Protein 4N02 (pdb70)

Radius of gyration: 18.92 Å; Cα contacts (8 Å, |Δi|>4): 687; chains: 1; bounding box: 56×45×40 Å

CATH classification: 3.20.20.70

InterPro domains:
  IPR000262 FMN-dependent dehydrogenase [PF01070] (20-93)
  IPR000262 FMN-dependent dehydrogenase [PF01070] (159-317)
  IPR011179 Isopentenyl-diphosphate delta-isomerase, FMN-dependent [MF_00354] (2-324)
  IPR011179 Isopentenyl-diphosphate delta-isomerase, FMN-dependent [PIRSF003314] (2-331)
  IPR011179 Isopentenyl-diphosphate delta-isomerase, FMN-dependent [PTHR43665] (2-335)
  IPR011179 Isopentenyl-diphosphate delta-isomerase, FMN-dependent [TIGR02151] (4-323)
  IPR011179 Isopentenyl-diphosphate delta-isomerase, FMN-dependent [cd02811] (5-317)
  IPR013785 Aldolase-type TIM barrel [G3DSA:3.20.20.70] (2-336)

B-factor: mean 18.47, std 9.43, range [8.26, 63.62]

Structure (mmCIF, N/CA/C/O backbone):
data_4N02
#
_entry.id   4N02
#
_cell.length_a   131.329
_cell.length_b   131.329
_cell.length_c   59.412
_cell.angle_alpha   90.00
_cell.angle_beta   90.00
_cell.angle_gamma   90.00
#
_symmetry.space_group_name_H-M   'I 4'
#
loop_
_entity.id
_entity.type
_entity.pdbx_description
1 polymer 'Isopentenyl-diphosphate delta-isomerase'
2 non-polymer 'SULFATE ION'
3 non-polymer 1-DEOXY-1-(7,8-DIMETHYL-2,4-DIOXO-3,4-DIHYDRO-2H-BENZO[G]PTERIDIN-1-ID-10(5H)-YL)-5-O-PHOSPHONATO-D-RIBITOL
4 water water
#
loop_
_atom_site.group_PDB
_atom_site.id
_atom_site.type_symbol
_atom_site.label_atom_id
_atom_site.label_alt_id
_atom_site.label_comp_id
_atom_site.label_asym_id
_atom_site.label_entity_id
_atom_site.label_seq_id
_atom_site.pdbx_PDB_ins_code
_atom_site.Cartn_x
_atom_site.Cartn_y
_atom_site.Cartn_z
_atom_site.occupancy
_atom_site.B_iso_or_equiv
_atom_site.auth_seq_id
_atom_site.auth_comp_id
_atom_site.auth_asym_id
_atom_site.auth_atom_id
_atom_site.pdbx_PDB_model_num
ATOM 1 N N . THR A 1 23 ? 26.711 49.354 30.333 1.00 45.93 2 THR A N 1
ATOM 2 C CA . THR A 1 23 ? 27.492 48.484 31.209 1.00 46.16 2 THR A CA 1
ATOM 3 C C . THR A 1 23 ? 28.617 47.768 30.462 1.00 44.76 2 THR A C 1
ATOM 4 O O . THR A 1 23 ? 29.769 47.813 30.889 1.00 42.43 2 THR A O 1
ATOM 8 N N . THR A 1 24 ? 28.285 47.112 29.351 1.00 44.95 3 THR A N 1
ATOM 9 C CA . THR A 1 24 ? 29.293 46.399 28.564 1.00 44.88 3 THR A CA 1
ATOM 10 C C . THR A 1 24 ? 30.364 47.334 27.999 1.00 42.01 3 THR A C 1
ATOM 11 O O . THR A 1 24 ? 31.546 46.983 27.964 1.00 40.91 3 THR A O 1
ATOM 15 N N . ASN A 1 25 ? 29.961 48.525 27.565 1.00 39.51 4 ASN A N 1
ATOM 16 C CA . ASN A 1 25 ? 30.930 49.465 27.012 1.00 38.13 4 ASN A CA 1
ATOM 17 C C . ASN A 1 25 ? 31.852 50.033 28.085 1.00 31.87 4 ASN A C 1
ATOM 18 O O . ASN A 1 25 ? 33.039 50.247 27.832 1.00 30.68 4 ASN A O 1
ATOM 23 N N . ARG A 1 26 ? 31.314 50.268 29.280 1.00 29.00 5 ARG A N 1
ATOM 24 C CA . ARG A 1 26 ? 32.147 50.714 30.393 1.00 25.99 5 ARG A CA 1
ATOM 25 C C . ARG A 1 26 ? 33.208 49.671 30.737 1.00 24.42 5 ARG A C 1
ATOM 26 O O . ARG A 1 26 ? 34.366 50.020 30.964 1.00 23.92 5 ARG A O 1
ATOM 34 N N . LYS A 1 27 ? 32.812 48.398 30.771 1.00 23.01 6 LYS A N 1
ATOM 35 C CA . LYS A 1 27 ? 33.746 47.320 31.093 1.00 22.02 6 LYS A CA 1
ATOM 36 C C . LYS A 1 27 ? 34.916 47.308 30.116 1.00 21.04 6 LYS A C 1
ATOM 37 O O . LYS A 1 27 ? 36.075 47.167 30.516 1.00 21.14 6 LYS A O 1
ATOM 43 N N . ASP A 1 28 ? 34.614 47.477 28.834 1.00 21.72 7 ASP A N 1
ATOM 44 C CA . ASP A 1 28 ? 35.654 47.407 27.817 1.00 23.00 7 ASP A CA 1
ATOM 45 C C . ASP A 1 28 ? 36.523 48.661 27.799 1.00 22.51 7 ASP A C 1
ATOM 46 O O . ASP A 1 28 ? 37.714 48.587 27.491 1.00 22.12 7 ASP A O 1
ATOM 51 N N . GLU A 1 29 ? 35.939 49.804 28.149 1.00 21.87 8 GLU A N 1
ATOM 52 C CA . GLU A 1 29 ? 36.719 51.031 28.283 1.00 21.80 8 GLU A CA 1
ATOM 53 C C . GLU A 1 29 ? 37.674 50.953 29.470 1.00 19.93 8 GLU A C 1
ATOM 54 O O . GLU A 1 29 ? 38.792 51.470 29.408 1.00 21.03 8 GLU A O 1
ATOM 60 N N . HIS A 1 30 ? 37.244 50.299 30.546 1.00 18.40 9 HIS A N 1
ATOM 61 C CA . HIS A 1 30 ? 38.119 50.103 31.692 1.00 17.78 9 HIS A CA 1
ATOM 62 C C . HIS A 1 30 ? 39.350 49.298 31.290 1.00 18.46 9 HIS A C 1
ATOM 63 O O . HIS A 1 30 ? 40.466 49.646 31.663 1.00 18.43 9 HIS A O 1
ATOM 70 N N . ILE A 1 31 ? 39.144 48.239 30.511 1.00 18.33 10 ILE A N 1
ATOM 71 C CA . ILE A 1 31 ? 40.248 47.408 30.045 1.00 18.07 10 ILE A CA 1
ATOM 72 C C . ILE A 1 31 ? 41.172 48.219 29.136 1.00 18.12 10 ILE A C 1
ATOM 73 O O . ILE A 1 31 ? 42.391 48.243 29.335 1.00 19.38 10 ILE A O 1
ATOM 78 N N . LEU A 1 32 ? 40.579 48.891 28.154 1.00 19.42 11 LEU A N 1
ATOM 79 C CA . LEU A 1 32 ? 41.314 49.717 27.201 1.00 21.73 11 LEU A CA 1
ATOM 80 C C . LEU A 1 32 ? 42.185 50.776 27.877 1.00 20.42 11 LEU A C 1
ATOM 81 O O . LEU A 1 32 ? 43.392 50.861 27.628 1.00 20.88 11 LEU A O 1
ATOM 86 N N . TYR A 1 33 ? 41.575 51.590 28.729 1.00 19.95 12 TYR A N 1
ATOM 87 C CA . TYR A 1 33 ? 42.304 52.699 29.331 1.00 20.35 12 TYR A CA 1
ATOM 88 C C . TYR A 1 33 ? 43.285 52.246 30.419 1.00 19.61 12 TYR A C 1
ATOM 89 O O . TYR A 1 33 ? 44.331 52.867 30.597 1.00 21.34 12 TYR A O 1
ATOM 98 N N . ALA A 1 34 ? 42.962 51.169 31.136 1.00 17.85 13 ALA A N 1
ATOM 99 C CA . ALA A 1 34 ? 43.909 50.606 32.097 1.00 17.29 13 ALA A CA 1
ATOM 100 C C . ALA A 1 34 ? 45.201 50.171 31.410 1.00 17.71 13 ALA A C 1
ATOM 101 O O . ALA A 1 34 ? 46.293 50.373 31.936 1.00 19.22 13 ALA A O 1
ATOM 103 N N . LEU A 1 35 ? 45.075 49.571 30.231 1.00 18.41 14 LEU A N 1
ATOM 104 C CA . LEU A 1 35 ? 46.245 49.101 29.497 1.00 19.23 14 LEU A CA 1
ATOM 105 C C . LEU A 1 35 ? 47.011 50.243 28.827 1.00 21.46 14 LEU A C 1
ATOM 106 O O . LEU A 1 35 ? 48.224 50.145 28.619 1.00 23.67 14 LEU A O 1
ATOM 111 N N . GLU A 1 36 ? 46.304 51.323 28.502 1.00 21.42 15 GLU A N 1
ATOM 112 C CA A GLU A 1 36 ? 46.898 52.493 27.856 0.57 23.26 15 GLU A CA 1
ATOM 113 C CA B GLU A 1 36 ? 46.930 52.473 27.852 0.43 23.82 15 GLU A CA 1
ATOM 114 C C . GLU A 1 36 ? 47.750 53.307 28.829 1.00 23.14 15 GLU A C 1
ATOM 115 O O . GLU A 1 36 ? 48.721 53.954 28.438 1.00 24.05 15 GLU A O 1
ATOM 126 N N . GLN A 1 37 ? 47.372 53.273 30.102 1.00 21.66 16 GLN A N 1
ATOM 127 C CA . GLN A 1 37 ? 48.008 54.103 31.119 1.00 21.89 16 GLN A CA 1
ATOM 128 C C . GLN A 1 37 ? 49.513 53.849 31.259 1.00 24.24 16 GLN A C 1
ATOM 129 O O . GLN A 1 37 ? 49.964 52.703 31.257 1.00 25.74 16 GLN A O 1
ATOM 135 N N . LYS A 1 38 ? 50.285 54.929 31.366 1.00 27.57 17 LYS A N 1
ATOM 136 C CA . LYS A 1 38 ? 51.711 54.824 31.656 1.00 32.56 17 LYS A CA 1
ATOM 137 C C . LYS A 1 38 ? 52.031 55.443 33.023 1.00 34.12 17 LYS A C 1
ATOM 138 O O . LYS A 1 38 ? 51.803 56.634 33.237 1.00 37.11 17 LYS A O 1
ATOM 144 N N . SER A 1 39 ? 52.563 54.638 33.941 1.00 34.76 18 SER A N 1
ATOM 145 C CA . SER A 1 39 ? 52.948 55.125 35.271 1.00 35.02 18 SER A CA 1
ATOM 146 C C . SER A 1 39 ? 54.289 55.857 35.228 1.00 34.39 18 SER A C 1
ATOM 147 O O . SER A 1 39 ? 55.202 55.447 34.514 1.00 38.80 18 SER A O 1
ATOM 150 N N . SER A 1 40 ? 54.391 56.949 35.983 1.00 30.12 19 SER A N 1
ATOM 151 C CA . SER A 1 40 ? 55.595 57.773 36.017 1.00 31.08 19 SER A CA 1
ATOM 152 C C . SER A 1 40 ? 56.205 57.785 37.420 1.00 28.58 19 SER A C 1
ATOM 153 O O . SER A 1 40 ? 57.327 58.261 37.631 1.00 32.49 19 SER A O 1
ATOM 156 N N . TYR A 1 41 ? 55.446 57.281 38.381 1.00 20.24 20 TYR A N 1
ATOM 157 C CA . TYR A 1 41 ? 55.937 57.124 39.742 1.00 16.58 20 TYR A CA 1
ATOM 158 C C . TYR A 1 41 ? 55.456 55.790 40.285 1.00 14.52 20 TYR A C 1
ATOM 159 O O . TYR A 1 41 ? 54.272 55.445 40.179 1.00 15.06 20 TYR A O 1
ATOM 168 N N . ASN A 1 42 ? 56.377 55.029 40.860 1.00 12.53 21 ASN A N 1
ATOM 169 C CA . ASN A 1 42 ? 56.018 53.797 41.532 1.00 10.90 21 ASN A CA 1
ATOM 170 C C . ASN A 1 42 ? 56.751 53.742 42.857 1.00 10.43 21 ASN A C 1
ATOM 171 O O . ASN A 1 42 ? 57.988 53.708 42.899 1.00 11.33 21 ASN A O 1
ATOM 176 N N . SER A 1 43 ? 55.986 53.771 43.942 1.00 9.91 22 SER A N 1
ATOM 177 C CA . SER A 1 43 ? 56.576 53.864 45.275 1.00 8.76 22 SER A CA 1
ATOM 178 C C . SER A 1 43 ? 57.473 52.676 45.634 1.00 8.52 22 SER A C 1
ATOM 179 O O . SER A 1 43 ? 58.321 52.796 46.514 1.00 10.06 22 SER A O 1
ATOM 182 N N . PHE A 1 44 ? 57.297 51.536 44.973 1.00 8.94 23 PHE A N 1
ATOM 183 C CA . PHE A 1 44 ? 58.181 50.398 45.238 1.00 9.07 23 PHE A CA 1
ATOM 184 C C . PHE A 1 44 ? 59.635 50.737 44.909 1.00 9.32 23 PHE A C 1
ATOM 185 O O . PHE A 1 44 ? 60.565 50.166 45.483 1.00 10.06 23 PHE A O 1
ATOM 193 N N . ASP A 1 45 ? 59.833 51.666 43.977 1.00 10.28 24 ASP A N 1
ATOM 194 C CA . ASP A 1 45 ? 61.180 52.058 43.583 1.00 10.41 24 ASP A CA 1
ATOM 195 C C . ASP A 1 45 ? 61.868 52.970 44.594 1.00 11.09 24 ASP A C 1
ATOM 196 O O . ASP A 1 45 ? 63.040 53.314 44.434 1.00 13.40 24 ASP A O 1
ATOM 201 N N . GLU A 1 46 ? 61.144 53.339 45.641 1.00 9.86 25 GLU A N 1
ATOM 202 C CA . GLU A 1 46 ? 61.723 54.099 46.750 1.00 9.67 25 GLU A CA 1
ATOM 203 C C . GLU A 1 46 ? 61.988 53.240 47.989 1.00 9.18 25 GLU A C 1
ATOM 204 O O . GLU A 1 46 ? 62.232 53.761 49.080 1.00 10.45 25 GLU A O 1
ATOM 210 N N . VAL A 1 47 ? 61.945 51.923 47.811 1.00 9.19 26 VAL A N 1
ATOM 211 C CA . VAL A 1 47 ? 62.253 50.979 48.879 1.00 9.14 26 VAL A CA 1
ATOM 212 C C . VAL A 1 47 ? 63.473 50.157 48.485 1.00 9.46 26 VAL A C 1
ATOM 213 O O . VAL A 1 47 ? 63.525 49.616 47.382 1.00 10.39 26 VAL A O 1
ATOM 217 N N . GLU A 1 48 ? 64.454 50.077 49.375 1.00 8.68 27 GLU A N 1
ATOM 218 C CA . GLU A 1 48 ? 65.647 49.257 49.171 1.00 9.06 27 GLU A CA 1
ATOM 219 C C . GLU A 1 48 ? 65.740 48.239 50.302 1.00 8.95 27 GLU A C 1
ATOM 220 O O . GLU A 1 48 ? 65.607 48.605 51.465 1.00 10.60 27 GLU A O 1
ATOM 226 N N . LEU A 1 49 ? 65.962 46.971 49.971 1.00 9.02 28 LEU A N 1
ATOM 227 C CA . LEU A 1 49 ? 66.100 45.924 50.987 1.00 8.70 28 LEU A CA 1
ATOM 228 C C . LEU A 1 49 ? 67.568 45.595 51.252 1.00 9.80 28 LEU A C 1
ATOM 229 O O . LEU A 1 49 ? 68.362 45.486 50.316 1.00 10.24 28 LEU A O 1
ATOM 234 N N . ILE A 1 50 ? 67.924 45.444 52.526 1.00 10.45 29 ILE A N 1
ATOM 235 C CA . ILE A 1 50 ? 69.286 45.074 52.900 1.00 10.03 29 ILE A CA 1
ATOM 236 C C . ILE A 1 50 ? 69.423 43.562 52.762 1.00 10.69 29 ILE A C 1
ATOM 237 O O . ILE A 1 50 ? 68.752 42.791 53.464 1.00 12.02 29 ILE A O 1
ATOM 242 N N . HIS A 1 51 ? 70.280 43.131 51.845 1.00 11.02 30 HIS A N 1
ATOM 243 C CA . HIS A 1 51 ? 70.378 41.709 51.532 1.00 10.95 30 HIS A CA 1
ATOM 244 C C . HIS A 1 51 ? 71.379 40.997 52.438 1.00 11.87 30 HIS A C 1
ATOM 245 O O . HIS A 1 51 ? 71.956 41.602 53.347 1.00 12.01 30 HIS A O 1
ATOM 252 N N . SER A 1 52 ? 71.567 39.706 52.180 1.00 11.73 31 SER A N 1
ATOM 253 C CA . SER A 1 52 ? 72.484 38.867 52.945 1.00 12.52 31 SER A CA 1
ATOM 254 C C . SER A 1 52 ? 73.514 38.237 52.017 1.00 11.67 31 SER A C 1
ATOM 255 O O . SER A 1 52 ? 73.177 37.381 51.191 1.00 13.60 31 SER A O 1
ATOM 258 N N . SER A 1 53 ? 74.769 38.643 52.162 1.00 10.34 32 SER A N 1
ATOM 259 C CA . SER A 1 53 ? 75.840 38.115 51.320 1.00 10.84 32 SER A CA 1
ATOM 260 C C . SER A 1 53 ? 76.128 36.648 51.629 1.00 11.50 32 SER A C 1
ATOM 261 O O . SER A 1 53 ? 76.395 35.860 50.725 1.00 13.19 32 SER A O 1
ATOM 264 N N . LEU A 1 54 ? 76.084 36.288 52.908 1.00 10.54 33 LEU A N 1
ATOM 265 C CA . LEU A 1 54 ? 76.359 34.921 53.336 1.00 12.07 33 LEU A CA 1
ATOM 266 C C . LEU A 1 54 ? 75.026 34.232 53.607 1.00 13.03 33 LEU A C 1
ATOM 267 O O . LEU A 1 54 ? 74.302 34.616 54.526 1.00 13.25 33 LEU A O 1
ATOM 272 N N . PRO A 1 55 ? 74.687 33.218 52.798 1.00 12.76 34 PRO A N 1
ATOM 273 C CA . PRO A 1 55 ? 73.365 32.585 52.858 1.00 11.17 34 PRO A CA 1
ATOM 274 C C . PRO A 1 55 ? 73.248 31.523 53.949 1.00 13.15 34 PRO A C 1
ATOM 275 O O . PRO A 1 55 ? 74.256 31.023 54.465 1.00 16.38 34 PRO A O 1
ATOM 279 N N . LEU A 1 56 ? 72.007 31.172 54.268 1.00 13.46 35 LEU A N 1
ATOM 280 C CA . LEU A 1 56 ? 71.713 30.155 55.265 1.00 15.01 35 LEU A CA 1
ATOM 281 C C . LEU A 1 56 ? 70.965 28.959 54.693 1.00 15.22 35 LEU A C 1
ATOM 282 O O . LEU A 1 56 ? 71.066 27.867 55.235 1.00 16.59 35 LEU A O 1
ATOM 287 N N . TYR A 1 57 ? 70.204 29.165 53.619 1.00 14.84 36 TYR A N 1
ATOM 288 C CA . TYR A 1 57 ? 69.189 28.187 53.209 1.00 15.41 36 TYR A CA 1
ATOM 289 C C . TYR A 1 57 ? 69.356 27.631 51.806 1.00 16.08 36 TYR A C 1
ATOM 290 O O . TYR A 1 57 ? 69.979 28.255 50.951 1.00 17.79 36 TYR A O 1
ATOM 299 N N . ASN A 1 58 ? 68.786 26.448 51.584 1.00 15.48 37 ASN A N 1
ATOM 300 C CA . ASN A 1 58 ? 68.654 25.894 50.242 1.00 17.04 37 ASN A CA 1
ATOM 301 C C . ASN A 1 58 ? 67.404 26.441 49.572 1.00 17.53 37 ASN A C 1
ATOM 302 O O . ASN A 1 58 ? 66.380 26.634 50.226 1.00 17.73 37 ASN A O 1
ATOM 307 N N . LEU A 1 59 ? 67.482 26.674 48.268 1.00 18.29 38 LEU A N 1
ATOM 308 C CA . LEU A 1 59 ? 66.340 27.178 47.518 1.00 18.94 38 LEU A CA 1
ATOM 309 C C . LEU A 1 59 ? 65.104 26.283 47.681 1.00 19.70 38 LEU A C 1
ATOM 310 O O . LEU A 1 59 ? 63.979 26.783 47.786 1.00 21.44 38 LEU A O 1
ATOM 315 N N . ASP A 1 60 ? 65.314 24.968 47.737 1.00 20.75 39 ASP A N 1
ATOM 316 C CA . ASP A 1 60 ? 64.197 24.027 47.808 1.00 23.82 39 ASP A CA 1
ATOM 317 C C . ASP A 1 60 ? 63.492 23.963 49.166 1.00 23.66 39 ASP A C 1
ATOM 318 O O . ASP A 1 60 ? 62.479 23.277 49.304 1.00 25.37 39 ASP A O 1
ATOM 323 N N . GLU A 1 61 ? 64.011 24.675 50.162 1.00 20.17 40 GLU A N 1
ATOM 324 C CA . GLU A 1 61 ? 63.355 24.687 51.467 1.00 20.78 40 GLU A CA 1
ATOM 325 C C . GLU A 1 61 ? 62.583 25.979 51.734 1.00 19.28 40 GLU A C 1
ATOM 326 O O . GLU A 1 61 ? 61.912 26.099 52.759 1.00 21.28 40 GLU A O 1
ATOM 332 N N . ILE A 1 62 ? 62.660 26.932 50.808 1.00 16.60 41 ILE A N 1
ATOM 333 C CA . ILE A 1 62 ? 61.967 28.208 50.982 1.00 15.62 41 ILE A CA 1
ATOM 334 C C . ILE A 1 62 ? 60.459 28.018 50.816 1.00 15.71 41 ILE A C 1
ATOM 335 O O . ILE A 1 62 ? 59.993 27.501 49.789 1.00 16.81 41 ILE A O 1
ATOM 340 N N . ASP A 1 63 ? 59.701 28.428 51.831 1.00 13.91 42 ASP A N 1
ATOM 341 C CA . ASP A 1 63 ? 58.256 28.208 51.862 1.00 13.34 42 ASP A CA 1
ATOM 342 C C . ASP A 1 63 ? 57.492 29.491 51.513 1.00 12.85 42 ASP A C 1
ATOM 343 O O . ASP A 1 63 ? 57.717 30.544 52.122 1.00 14.69 42 ASP A O 1
ATOM 348 N N . LEU A 1 64 ? 56.597 29.396 50.531 1.00 11.82 43 LEU A N 1
ATOM 349 C CA . LEU A 1 64 ? 55.862 30.560 50.024 1.00 11.03 43 LEU A CA 1
ATOM 350 C C . LEU A 1 64 ? 54.458 30.722 50.598 1.00 11.42 43 LEU A C 1
ATOM 351 O O . LEU A 1 64 ? 53.728 31.632 50.203 1.00 12.32 43 LEU A O 1
ATOM 356 N N . SER A 1 65 ? 54.068 29.849 51.516 1.00 11.52 44 SER A N 1
ATOM 357 C CA . SER A 1 65 ? 52.695 29.856 52.011 1.00 11.50 44 SER A CA 1
ATOM 358 C C . SER A 1 65 ? 52.368 31.055 52.900 1.00 11.41 44 SER A C 1
ATOM 359 O O . SER A 1 65 ? 53.246 31.651 53.531 1.00 12.38 44 SER A O 1
ATOM 362 N N . THR A 1 66 ? 51.088 31.404 52.943 1.00 11.34 45 THR A N 1
ATOM 363 C CA . THR A 1 66 ? 50.628 32.505 53.771 1.00 11.15 45 THR A CA 1
ATOM 364 C C . THR A 1 66 ? 49.226 32.188 54.279 1.00 11.36 45 THR A C 1
ATOM 365 O O . THR A 1 66 ? 48.672 31.143 53.948 1.00 13.74 45 THR A O 1
ATOM 369 N N . GLU A 1 67 ? 48.673 33.065 55.110 1.00 12.16 46 GLU A N 1
ATOM 370 C CA . GLU A 1 67 ? 47.340 32.862 55.677 1.00 11.76 46 GLU A CA 1
ATOM 371 C C . GLU A 1 67 ? 46.568 34.171 55.641 1.00 11.96 46 GLU A C 1
ATOM 372 O O . GLU A 1 67 ? 47.101 35.218 56.010 1.00 14.15 46 GLU A O 1
ATOM 378 N N . PHE A 1 68 ? 45.318 34.100 55.198 1.00 11.82 47 PHE A N 1
ATOM 379 C CA . PHE A 1 68 ? 44.369 35.210 55.311 1.00 11.31 47 PHE A CA 1
ATOM 380 C C . PHE A 1 68 ? 42.984 34.717 54.932 1.00 10.60 47 PHE A C 1
ATOM 381 O O . PHE A 1 68 ? 42.840 33.676 54.282 1.00 11.00 47 PHE A O 1
ATOM 389 N N . ALA A 1 69 ? 41.966 35.457 55.361 1.00 10.81 48 ALA A N 1
ATOM 390 C CA . ALA A 1 69 ? 40.581 35.127 55.041 1.00 11.45 48 ALA A CA 1
ATOM 391 C C . ALA A 1 69 ? 40.247 33.681 55.397 1.00 12.21 48 ALA A C 1
ATOM 392 O O . ALA A 1 69 ? 39.583 32.967 54.631 1.00 13.30 48 ALA A O 1
ATOM 394 N N . GLY A 1 70 ? 40.732 33.251 56.556 1.00 11.47 49 GLY A N 1
ATOM 395 C CA . GLY A 1 70 ? 40.322 31.984 57.124 1.00 12.77 49 GLY A CA 1
ATOM 396 C C . GLY A 1 70 ? 40.980 30.744 56.561 1.00 13.11 49 GLY A C 1
ATOM 397 O O . GLY A 1 70 ? 40.572 29.630 56.885 1.00 14.99 49 GLY A O 1
ATOM 398 N N . ARG A 1 71 ? 41.999 30.893 55.726 1.00 12.60 50 ARG A N 1
ATOM 399 C CA A ARG A 1 71 ? 42.680 29.710 55.208 0.40 14.30 50 ARG A CA 1
ATOM 400 C CA B ARG A 1 71 ? 42.685 29.707 55.225 0.60 13.74 50 ARG A CA 1
ATOM 401 C C . ARG A 1 71 ? 44.160 29.929 54.945 1.00 12.77 50 ARG A C 1
ATOM 402 O O . ARG A 1 71 ? 44.639 31.070 54.865 1.00 12.34 50 ARG A O 1
ATOM 417 N N . LYS A 1 72 ? 44.871 28.818 54.811 1.00 13.63 51 LYS A N 1
ATOM 418 C CA . LYS A 1 72 ? 46.254 28.839 54.396 1.00 13.75 51 LYS A CA 1
ATOM 419 C C . LYS A 1 72 ? 46.265 28.775 52.867 1.00 13.16 51 LYS A C 1
ATOM 420 O O . LYS A 1 72 ? 45.460 28.067 52.254 1.00 16.68 51 LYS A O 1
ATOM 426 N N . TRP A 1 73 ? 47.158 29.550 52.263 1.00 12.18 52 TRP A N 1
ATOM 427 C CA . TRP A 1 73 ? 47.319 29.592 50.818 1.00 11.08 52 TRP A CA 1
ATOM 428 C C . TRP A 1 73 ? 48.721 29.126 50.475 1.00 12.04 52 TRP A C 1
ATOM 429 O O . TRP A 1 73 ? 49.672 29.453 51.185 1.00 12.86 52 TRP A O 1
ATOM 440 N N . ASP A 1 74 ? 48.860 28.388 49.381 1.00 11.58 53 ASP A N 1
ATOM 441 C CA . ASP A 1 74 ? 50.180 27.924 48.964 1.00 11.61 53 ASP A CA 1
ATOM 442 C C . ASP A 1 74 ? 51.103 29.066 48.535 1.00 11.99 53 ASP A C 1
ATOM 443 O O . ASP A 1 74 ? 52.319 28.964 48.683 1.00 12.44 53 ASP A O 1
ATOM 448 N N . PHE A 1 75 ? 50.527 30.146 48.005 1.00 11.44 54 PHE A N 1
ATOM 449 C CA . PHE A 1 75 ? 51.322 31.232 47.428 1.00 10.40 54 PHE A CA 1
ATOM 450 C C . PHE A 1 75 ? 50.825 32.586 47.910 1.00 10.90 54 PHE A C 1
ATOM 451 O O . PHE A 1 75 ? 49.663 32.715 48.297 1.00 12.35 54 PHE A O 1
ATOM 459 N N . PRO A 1 76 ? 51.706 33.597 47.890 1.00 9.74 55 PRO A N 1
ATOM 460 C CA . PRO A 1 76 ? 51.374 34.880 48.519 1.00 9.91 55 PRO A CA 1
ATOM 461 C C . PRO A 1 76 ? 50.959 35.965 47.533 1.00 9.31 55 PRO A C 1
ATOM 462 O O . PRO A 1 76 ? 51.054 37.151 47.859 1.00 10.45 55 PRO A O 1
ATOM 466 N N . PHE A 1 77 ? 50.522 35.572 46.340 1.00 9.45 56 PHE A N 1
ATOM 467 C CA . PHE A 1 77 ? 50.009 36.537 45.373 1.00 8.88 56 PHE A CA 1
ATOM 468 C C . PHE A 1 77 ? 48.750 36.010 44.704 1.00 10.06 56 PHE A C 1
ATOM 469 O O . PHE A 1 77 ? 48.514 34.797 44.672 1.00 10.06 56 PHE A O 1
ATOM 477 N N . TYR A 1 78 ? 47.931 36.930 44.203 1.00 9.46 57 TYR A N 1
ATOM 478 C CA . TYR A 1 78 ? 46.629 36.583 43.642 1.00 9.94 57 TYR A CA 1
ATOM 479 C C . TYR A 1 78 ? 46.303 37.518 42.482 1.00 10.02 57 TYR A C 1
ATOM 480 O O . TYR A 1 78 ? 46.870 38.613 42.365 1.00 10.17 57 TYR A O 1
ATOM 489 N N . ILE A 1 79 ? 45.396 37.069 41.619 1.00 10.27 58 ILE A N 1
ATOM 490 C CA . ILE A 1 79 ? 44.886 37.898 40.533 1.00 9.98 58 ILE A CA 1
ATOM 491 C C . ILE A 1 79 ? 43.707 38.690 41.063 1.00 11.46 58 ILE A C 1
ATOM 492 O O . ILE A 1 79 ? 42.708 38.121 41.519 1.00 12.01 58 ILE A O 1
ATOM 497 N N . ASN A 1 80 ? 43.840 40.011 41.029 1.00 11.88 59 ASN A N 1
ATOM 498 C CA . ASN A 1 80 ? 42.889 40.890 41.681 1.00 11.46 59 ASN A CA 1
ATOM 499 C C . ASN A 1 80 ? 41.727 41.263 40.777 1.00 11.53 59 ASN A C 1
ATOM 500 O O . ASN A 1 80 ? 41.817 41.142 39.557 1.00 13.12 59 ASN A O 1
ATOM 505 N N . ALA A 1 81 ? 40.643 41.727 41.393 1.00 11.03 60 ALA A N 1
ATOM 506 C CA . ALA A 1 81 ? 39.389 42.028 40.700 1.00 12.12 60 ALA A CA 1
ATOM 507 C C . ALA A 1 81 ? 39.595 42.886 39.459 1.00 12.45 60 ALA A C 1
ATOM 508 O O . ALA A 1 81 ? 40.264 43.923 39.509 1.00 14.51 60 ALA A O 1
ATOM 510 N N . MET A 1 82 ? 39.020 42.448 38.342 1.00 12.15 61 MET A N 1
ATOM 511 C CA . MET A 1 82 ? 39.025 43.250 37.123 1.00 13.50 61 MET A CA 1
ATOM 512 C C . MET A 1 82 ? 37.710 43.226 36.362 1.00 15.16 61 MET A C 1
ATOM 513 O O . MET A 1 82 ? 36.996 44.231 36.283 1.00 16.72 61 MET A O 1
ATOM 518 N N . THR A 1 83 ? 37.374 42.089 35.783 1.00 14.38 62 THR A N 1
ATOM 519 C CA . THR A 1 83 ? 36.351 42.157 34.754 1.00 15.59 62 THR A CA 1
ATOM 520 C C . THR A 1 83 ? 35.311 41.042 34.774 1.00 16.19 62 THR A C 1
ATOM 521 O O . THR A 1 83 ? 35.273 40.212 35.691 1.00 15.17 62 THR A O 1
ATOM 525 N N . GLY A 1 84 ? 34.468 41.052 33.745 1.00 16.21 63 GLY A N 1
ATOM 526 C CA . GLY A 1 84 ? 33.225 40.303 33.705 1.00 16.80 63 GLY A CA 1
ATOM 527 C C . GLY A 1 84 ? 32.130 41.295 33.355 1.00 17.87 63 GLY A C 1
ATOM 528 O O . GLY A 1 84 ? 32.182 42.450 33.782 1.00 18.54 63 GLY A O 1
ATOM 529 N N . GLY A 1 85 ? 31.154 40.878 32.555 1.00 17.12 64 GLY A N 1
ATOM 530 C CA . GLY A 1 85 ? 30.059 41.767 32.204 1.00 19.11 64 GLY A CA 1
ATOM 531 C C . GLY A 1 85 ? 30.062 42.213 30.753 1.00 20.12 64 GLY A C 1
ATOM 532 O O . GLY A 1 85 ? 29.261 43.062 30.353 1.00 21.87 64 GLY A O 1
ATOM 533 N N . SER A 1 86 ? 30.972 41.647 29.967 1.00 18.45 65 SER A N 1
ATOM 534 C CA . SER A 1 86 ? 31.014 41.882 28.527 1.00 19.46 65 SER A CA 1
ATOM 535 C C . SER A 1 86 ? 31.635 40.658 27.882 1.00 19.36 65 SER A C 1
ATOM 536 O O . SER A 1 86 ? 32.195 39.811 28.581 1.00 19.85 65 SER A O 1
ATOM 539 N N . ASN A 1 87 ? 31.544 40.559 26.558 1.00 18.66 66 ASN A N 1
ATOM 540 C CA . ASN A 1 87 ? 32.154 39.433 25.852 1.00 19.53 66 ASN A CA 1
ATOM 541 C C . ASN A 1 87 ? 33.668 39.401 26.046 1.00 19.43 66 ASN A C 1
ATOM 542 O O . ASN A 1 87 ? 34.259 38.334 26.225 1.00 19.71 66 ASN A O 1
ATOM 547 N N . LYS A 1 88 ? 34.301 40.569 26.020 1.00 18.43 67 LYS A N 1
ATOM 548 C CA A LYS A 1 88 ? 35.739 40.640 26.249 0.74 18.80 67 LYS A CA 1
ATOM 549 C CA B LYS A 1 88 ? 35.738 40.637 26.248 0.26 18.69 67 LYS A CA 1
ATOM 550 C C . LYS A 1 88 ? 36.056 40.193 27.672 1.00 18.40 67 LYS A C 1
ATOM 551 O O . LYS A 1 88 ? 37.047 39.503 27.909 1.00 19.32 67 LYS A O 1
ATOM 562 N N . GLY A 1 89 ? 35.203 40.583 28.617 1.00 18.38 68 GLY A N 1
ATOM 563 C CA . GLY A 1 89 ? 35.353 40.157 30.001 1.00 18.46 68 GLY A CA 1
ATOM 564 C C . GLY A 1 89 ? 35.243 38.647 30.149 1.00 17.12 68 GLY A C 1
ATOM 565 O O . GLY A 1 89 ? 35.976 38.039 30.928 1.00 17.45 68 GLY A O 1
ATOM 566 N N . ARG A 1 90 ? 34.328 38.033 29.404 1.00 17.26 69 ARG A N 1
ATOM 567 C CA . ARG A 1 90 ? 34.192 36.579 29.424 1.00 17.85 69 ARG A CA 1
ATOM 568 C C . ARG A 1 90 ? 35.483 35.923 28.941 1.00 17.63 69 ARG A C 1
ATOM 569 O O . ARG A 1 90 ? 35.982 34.980 29.564 1.00 16.94 69 ARG A O 1
ATOM 577 N N . GLU A 1 91 ? 36.025 36.436 27.836 1.00 17.62 70 GLU A N 1
ATOM 578 C CA . GLU A 1 91 ? 37.278 35.926 27.279 1.00 17.18 70 GLU A CA 1
ATOM 579 C C . GLU A 1 91 ? 38.418 36.063 28.285 1.00 16.77 70 GLU A C 1
ATOM 580 O O . GLU A 1 91 ? 39.149 35.105 28.560 1.00 16.96 70 GLU A O 1
ATOM 586 N N . ILE A 1 92 ? 38.568 37.261 28.838 1.00 15.60 71 ILE A N 1
ATOM 587 C CA A ILE A 1 92 ? 39.597 37.527 29.839 0.19 16.12 71 ILE A CA 1
ATOM 588 C CA B ILE A 1 92 ? 39.618 37.503 29.816 0.81 15.55 71 ILE A CA 1
ATOM 589 C C . ILE A 1 92 ? 39.450 36.616 31.051 1.00 15.94 71 ILE A C 1
ATOM 590 O O . ILE A 1 92 ? 40.423 36.016 31.518 1.00 15.68 71 ILE A O 1
ATOM 599 N N . ASN A 1 93 ? 38.225 36.503 31.563 1.00 14.84 72 ASN A N 1
ATOM 600 C CA . ASN A 1 93 ? 37.991 35.670 32.743 1.00 15.59 72 ASN A CA 1
ATOM 601 C C . ASN A 1 93 ? 38.299 34.191 32.534 1.00 15.39 72 ASN A C 1
ATOM 602 O O . ASN A 1 93 ? 38.789 33.527 33.441 1.00 15.11 72 ASN A O 1
ATOM 607 N N . GLN A 1 94 ? 38.009 33.675 31.347 1.00 15.45 73 GLN A N 1
ATOM 608 C CA . GLN A 1 94 ? 38.352 32.294 31.035 1.00 15.74 73 GLN A CA 1
ATOM 609 C C . GLN A 1 94 ? 39.867 32.115 31.061 1.00 15.40 73 GLN A C 1
ATOM 610 O O . GLN A 1 94 ? 40.377 31.137 31.610 1.00 16.40 73 GLN A O 1
ATOM 616 N N . LYS A 1 95 ? 40.586 33.064 30.468 1.00 15.48 74 LYS A N 1
ATOM 617 C CA . LYS A 1 95 ? 42.043 32.998 30.442 1.00 16.44 74 LYS A CA 1
ATOM 618 C C . LYS A 1 95 ? 42.652 33.117 31.836 1.00 15.40 74 LYS A C 1
ATOM 619 O O . LYS A 1 95 ? 43.555 32.355 32.191 1.00 16.29 74 LYS A O 1
ATOM 625 N N . LEU A 1 96 ? 42.157 34.069 32.625 1.00 14.85 75 LEU A N 1
ATOM 626 C CA . LEU A 1 96 ? 42.632 34.240 33.999 1.00 14.39 75 LEU A CA 1
ATOM 627 C C . LEU A 1 96 ? 42.325 33.016 34.862 1.00 13.93 75 LEU A C 1
ATOM 628 O O . LEU A 1 96 ? 43.138 32.622 35.703 1.00 13.89 75 LEU A O 1
ATOM 633 N N . ALA A 1 97 ? 41.154 32.416 34.663 1.00 14.96 76 ALA A N 1
ATOM 634 C CA . ALA A 1 97 ? 40.773 31.238 35.438 1.00 14.98 76 ALA A CA 1
ATOM 635 C C . ALA A 1 97 ? 41.706 30.076 35.119 1.00 15.35 76 ALA A C 1
ATOM 636 O O . ALA A 1 97 ? 42.087 29.308 36.000 1.00 15.52 76 ALA A O 1
ATOM 638 N N . GLN A 1 98 ? 42.079 29.949 33.853 1.00 16.66 77 GLN A N 1
ATOM 639 C CA . GLN A 1 98 ? 42.993 28.892 33.463 1.00 17.09 77 GLN A CA 1
ATOM 640 C C . GLN A 1 98 ? 44.389 29.111 34.052 1.00 15.79 77 GLN A C 1
ATOM 641 O O . GLN A 1 98 ? 45.012 28.163 34.530 1.00 16.77 77 GLN A O 1
ATOM 647 N N . VAL A 1 99 ? 44.870 30.354 34.036 1.00 15.15 78 VAL A N 1
ATOM 648 C CA . VAL A 1 99 ? 46.157 30.671 34.647 1.00 14.10 78 VAL A CA 1
ATOM 649 C C . VAL A 1 99 ? 46.103 30.389 36.148 1.00 13.58 78 VAL A C 1
ATOM 650 O O . VAL A 1 99 ? 46.991 29.730 36.696 1.00 14.62 78 VAL A O 1
ATOM 654 N N . ALA A 1 100 ? 45.058 30.883 36.806 1.00 12.86 79 ALA A N 1
ATOM 655 C CA . ALA A 1 100 ? 44.945 30.748 38.256 1.00 11.89 79 ALA A CA 1
ATOM 656 C C . ALA A 1 100 ? 44.818 29.293 38.696 1.00 12.58 79 ALA A C 1
ATOM 657 O O . ALA A 1 100 ? 45.477 28.870 39.650 1.00 13.31 79 ALA A O 1
ATOM 659 N N . GLU A 1 101 ? 43.981 28.525 38.004 1.00 13.80 80 GLU A N 1
ATOM 660 C CA . GLU A 1 101 ? 43.787 27.127 38.371 1.00 13.36 80 GLU A CA 1
ATOM 661 C C . GLU A 1 101 ? 45.078 26.340 38.173 1.00 13.63 80 GLU A C 1
ATOM 662 O O . GLU A 1 101 ? 45.470 25.547 39.032 1.00 15.31 80 GLU A O 1
ATOM 668 N N . SER A 1 102 ? 45.750 26.575 37.048 1.00 14.54 81 SER A N 1
ATOM 669 C CA A SER A 1 102 ? 46.982 25.864 36.741 0.65 15.36 81 SER A CA 1
ATOM 670 C CA B SER A 1 102 ? 46.992 25.866 36.746 0.35 15.75 81 SER A CA 1
ATOM 671 C C . SER A 1 102 ? 48.082 26.186 37.758 1.00 16.14 81 SER A C 1
ATOM 672 O O . SER A 1 102 ? 48.878 25.318 38.122 1.00 18.56 81 SER A O 1
ATOM 677 N N . CYS A 1 103 ? 48.105 27.432 38.222 1.00 13.64 82 CYS A N 1
ATOM 678 C CA . CYS A 1 103 ? 49.155 27.907 39.124 1.00 13.99 82 CYS A CA 1
ATOM 679 C C . CYS A 1 103 ? 48.796 27.834 40.609 1.00 13.42 82 CYS A C 1
ATOM 680 O O . CYS A 1 103 ? 49.621 28.163 41.467 1.00 15.62 82 CYS A O 1
ATOM 683 N N . GLY A 1 104 ? 47.574 27.407 40.916 1.00 12.66 83 GLY A N 1
ATOM 684 C CA . GLY A 1 104 ? 47.149 27.239 42.298 1.00 12.41 83 GLY A CA 1
ATOM 685 C C . GLY A 1 104 ? 47.050 28.546 43.061 1.00 12.00 83 GLY A C 1
ATOM 686 O O . GLY A 1 104 ? 47.349 28.599 44.257 1.00 12.43 83 GLY A O 1
ATOM 687 N N . ILE A 1 105 ? 46.633 29.611 42.376 1.00 11.87 84 ILE A N 1
ATOM 688 C CA . ILE A 1 105 ? 46.479 30.911 43.025 1.00 11.31 84 ILE A CA 1
ATOM 689 C C . ILE A 1 105 ? 45.037 31.405 42.983 1.00 10.66 84 ILE A C 1
ATOM 690 O O . ILE A 1 105 ? 44.241 30.987 42.144 1.00 12.18 84 ILE A O 1
ATOM 695 N N . LEU A 1 106 ? 44.709 32.297 43.911 1.00 10.62 85 LEU A N 1
ATOM 696 C CA . LEU A 1 106 ? 43.406 32.935 43.961 1.00 9.92 85 LEU A CA 1
ATOM 697 C C . LEU A 1 106 ? 43.174 33.847 42.761 1.00 10.98 85 LEU A C 1
ATOM 698 O O . LEU A 1 106 ? 44.068 34.596 42.349 1.00 11.90 85 LEU A O 1
ATOM 703 N N . PHE A 1 107 ? 41.966 33.766 42.208 1.00 10.63 86 PHE A N 1
ATOM 704 C CA . PHE A 1 107 ? 41.500 34.641 41.145 1.00 10.59 86 PHE A CA 1
ATOM 705 C C . PHE A 1 107 ? 40.208 35.296 41.626 1.00 10.56 86 PHE A C 1
ATOM 706 O O . PHE A 1 107 ? 39.248 34.606 41.951 1.00 11.32 86 PHE A O 1
ATOM 714 N N . VAL A 1 108 ? 40.198 36.624 41.702 1.00 10.94 87 VAL A N 1
ATOM 715 C CA . VAL A 1 108 ? 38.991 37.365 42.053 1.00 10.45 87 VAL A CA 1
ATOM 716 C C . VAL A 1 108 ? 38.429 38.032 40.800 1.00 10.83 87 VAL A C 1
ATOM 717 O O . VAL A 1 108 ? 39.134 38.784 40.129 1.00 11.92 87 VAL A O 1
ATOM 721 N N . THR A 1 109 ? 37.165 37.762 40.475 1.00 11.04 88 THR A N 1
ATOM 722 C CA . THR A 1 109 ? 36.532 38.420 39.333 1.00 12.21 88 THR A CA 1
ATOM 723 C C . THR A 1 109 ? 36.331 39.907 39.599 1.00 11.91 88 THR A C 1
ATOM 724 O O . THR A 1 109 ? 36.425 40.377 40.738 1.00 12.57 88 THR A O 1
ATOM 728 N N . GLY A 1 110 ? 36.027 40.646 38.539 1.00 12.05 89 GLY A N 1
ATOM 729 C CA . GLY A 1 110 ? 35.547 42.003 38.687 1.00 12.41 89 GLY A CA 1
ATOM 730 C C . GLY A 1 110 ? 34.183 42.008 39.355 1.00 11.56 89 GLY A C 1
ATOM 731 O O . GLY A 1 110 ? 33.599 40.949 39.635 1.00 12.73 89 GLY A O 1
ATOM 732 N N . SER A 1 111 ? 33.674 43.210 39.616 1.00 11.92 90 SER A N 1
ATOM 733 C CA . SER A 1 111 ? 32.347 43.390 40.191 1.00 12.82 90 SER A CA 1
ATOM 734 C C . SER A 1 111 ? 31.302 42.517 39.504 1.00 11.98 90 SER A C 1
ATOM 735 O O . SER A 1 111 ? 31.217 42.480 38.270 1.00 13.17 90 SER A O 1
ATOM 738 N N . TYR A 1 112 ? 30.506 41.823 40.313 1.00 12.69 91 TYR A N 1
ATOM 739 C CA . TYR A 1 112 ? 29.490 40.894 39.830 1.00 13.07 91 TYR A CA 1
ATOM 740 C C . TYR A 1 112 ? 28.170 41.600 39.501 1.00 14.94 91 TYR A C 1
ATOM 741 O O . TYR A 1 112 ? 27.231 40.975 39.014 1.00 15.01 91 TYR A O 1
ATOM 750 N N . SER A 1 113 ? 28.092 42.900 39.769 1.00 15.76 92 SER A N 1
ATOM 751 C CA A SER A 1 113 ? 26.848 43.648 39.573 0.54 17.72 92 SER A CA 1
ATOM 752 C CA B SER A 1 113 ? 26.836 43.623 39.586 0.46 17.51 92 SER A CA 1
ATOM 753 C C . SER A 1 113 ? 26.243 43.458 38.185 1.00 17.66 92 SER A C 1
ATOM 754 O O . SER A 1 113 ? 25.024 43.371 38.037 1.00 17.08 92 SER A O 1
ATOM 759 N N . ALA A 1 114 ? 27.096 43.390 37.167 1.00 17.85 93 ALA A N 1
ATOM 760 C CA . ALA A 1 114 ? 26.614 43.194 35.798 1.00 17.81 93 ALA A CA 1
ATOM 761 C C . ALA A 1 114 ? 25.770 41.924 35.648 1.00 17.84 93 ALA A C 1
ATOM 762 O O . ALA A 1 114 ? 24.792 41.905 34.896 1.00 18.59 93 ALA A O 1
ATOM 764 N N . ALA A 1 115 ? 26.148 40.867 36.367 1.00 17.63 94 ALA A N 1
ATOM 765 C CA . ALA A 1 115 ? 25.425 39.600 36.306 1.00 16.43 94 ALA A CA 1
ATOM 766 C C . ALA A 1 115 ? 24.142 39.634 37.137 1.00 16.92 94 ALA A C 1
ATOM 767 O O . ALA A 1 115 ? 23.206 38.880 36.875 1.00 19.53 94 ALA A O 1
ATOM 769 N N . LEU A 1 116 ? 24.101 40.500 38.146 1.00 17.25 95 LEU A N 1
ATOM 770 C CA . LEU A 1 116 ? 22.873 40.696 38.913 1.00 18.47 95 LEU A CA 1
ATOM 771 C C . LEU A 1 116 ? 21.828 41.410 38.056 1.00 19.31 95 LEU A C 1
ATOM 772 O O . LEU A 1 116 ? 20.635 41.088 38.110 1.00 20.55 95 LEU A O 1
ATOM 777 N N . LYS A 1 117 ? 22.279 42.370 37.253 1.00 19.29 96 LYS A N 1
ATOM 778 C CA . LYS A 1 117 ? 21.380 43.135 36.386 1.00 21.76 96 LYS A CA 1
ATOM 779 C C . LYS A 1 117 ? 20.956 42.335 35.160 1.00 22.07 96 LYS A C 1
ATOM 780 O O . LYS A 1 117 ? 19.858 42.527 34.630 1.00 24.29 96 LYS A O 1
ATOM 786 N N . ASN A 1 118 ? 21.838 41.444 34.715 1.00 20.94 97 ASN A N 1
ATOM 787 C CA . ASN A 1 118 ? 21.597 40.606 33.547 1.00 21.47 97 ASN A CA 1
ATOM 788 C C . ASN A 1 118 ? 21.920 39.148 33.860 1.00 21.08 97 ASN A C 1
ATOM 789 O O . ASN A 1 118 ? 23.051 38.706 33.666 1.00 20.91 97 ASN A O 1
ATOM 794 N N . PRO A 1 119 ? 20.929 38.396 34.359 1.00 22.36 98 PRO A N 1
ATOM 795 C CA . PRO A 1 119 ? 21.145 36.996 34.751 1.00 22.28 98 PRO A CA 1
ATOM 796 C C . PRO A 1 119 ? 21.551 36.082 33.593 1.00 21.01 98 PRO A C 1
ATOM 797 O O . PRO A 1 119 ? 21.974 34.951 33.835 1.00 20.68 98 PRO A O 1
ATOM 801 N N . THR A 1 120 ? 21.426 36.559 32.359 1.00 20.00 99 THR A N 1
ATOM 802 C CA . THR A 1 120 ? 21.871 35.787 31.203 1.00 19.12 99 THR A CA 1
ATOM 803 C C . THR A 1 120 ? 23.405 35.774 31.084 1.00 19.20 99 THR A C 1
ATOM 804 O O . THR A 1 120 ? 23.988 34.895 30.436 1.00 18.66 99 THR A O 1
ATOM 808 N N . ASP A 1 121 ? 24.051 36.739 31.733 1.00 17.63 100 ASP A N 1
ATOM 809 C CA . ASP A 1 121 ? 25.504 36.904 31.662 1.00 17.63 100 ASP A CA 1
ATOM 810 C C . ASP A 1 121 ? 26.237 35.654 32.155 1.00 16.08 100 ASP A C 1
ATOM 811 O O . ASP A 1 121 ? 26.038 35.221 33.296 1.00 17.58 100 ASP A O 1
ATOM 816 N N . ASP A 1 122 ? 27.077 35.075 31.296 1.00 16.52 101 ASP A N 1
ATOM 817 C CA . ASP A 1 122 ? 27.850 33.888 31.670 1.00 16.71 101 ASP A CA 1
ATOM 818 C C . ASP A 1 122 ? 29.350 34.169 31.804 1.00 16.04 101 ASP A C 1
ATOM 819 O O . ASP A 1 122 ? 30.159 33.243 31.903 1.00 18.38 101 ASP A O 1
ATOM 824 N N . SER A 1 123 ? 29.719 35.446 31.831 1.00 15.71 102 SER A N 1
ATOM 825 C CA . SER A 1 123 ? 31.130 35.824 31.819 1.00 15.66 102 SER A CA 1
ATOM 826 C C . SER A 1 123 ? 31.859 35.567 33.137 1.00 15.04 102 SER A C 1
ATOM 827 O O . SER A 1 123 ? 33.088 35.617 33.180 1.00 16.59 102 SER A O 1
ATOM 830 N N . PHE A 1 124 ? 31.113 35.299 34.207 1.00 14.12 103 PHE A N 1
ATOM 831 C CA . PHE A 1 124 ? 31.717 35.011 35.504 1.00 14.30 103 PHE A CA 1
ATOM 832 C C . PHE A 1 124 ? 31.693 33.514 35.808 1.00 14.97 103 PHE A C 1
ATOM 833 O O . PHE A 1 124 ? 32.189 33.082 36.848 1.00 16.39 103 PHE A O 1
ATOM 841 N N . SER A 1 125 ? 31.106 32.731 34.905 1.00 16.93 104 SER A N 1
ATOM 842 C CA . SER A 1 125 ? 30.832 31.313 35.158 1.00 18.48 104 SER A CA 1
ATOM 843 C C . SER A 1 125 ? 32.018 30.402 34.844 1.00 18.86 104 SER A C 1
ATOM 844 O O . SER A 1 125 ? 31.911 29.483 34.028 1.00 21.21 104 SER A O 1
ATOM 847 N N . VAL A 1 126 ? 33.137 30.642 35.518 1.00 16.06 105 VAL A N 1
ATOM 848 C CA . VAL A 1 126 ? 34.369 29.913 35.238 1.00 15.86 105 VAL A CA 1
ATOM 849 C C . VAL A 1 126 ? 34.577 28.691 36.129 1.00 14.80 105 VAL A C 1
ATOM 850 O O . VAL A 1 126 ? 35.392 27.821 35.811 1.00 16.15 105 VAL A O 1
ATOM 854 N N . LYS A 1 127 ? 33.850 28.614 37.241 1.00 14.93 106 LYS A N 1
ATOM 855 C CA . LYS A 1 127 ? 34.055 27.507 38.174 1.00 15.01 106 LYS A CA 1
ATOM 856 C C . LYS A 1 127 ? 33.651 26.156 37.585 1.00 17.01 106 LYS A C 1
ATOM 857 O O . LYS A 1 127 ? 34.312 25.144 37.839 1.00 16.34 106 LYS A O 1
ATOM 863 N N . SER A 1 128 ? 32.583 26.142 36.788 1.00 17.94 107 SER A N 1
ATOM 864 C CA . SER A 1 128 ? 32.061 24.889 36.245 1.00 20.94 107 SER A CA 1
ATOM 865 C C . SER A 1 128 ? 33.098 24.105 35.447 1.00 17.46 107 SER A C 1
ATOM 866 O O . SER A 1 128 ? 33.130 22.877 35.510 1.00 19.05 107 SER A O 1
ATOM 869 N N . SER A 1 129 ? 33.955 24.807 34.709 1.00 14.95 108 SER A N 1
ATOM 870 C CA A SER A 1 129 ? 34.985 24.159 33.901 0.56 14.90 108 SER A CA 1
ATOM 871 C CA B SER A 1 129 ? 34.976 24.132 33.914 0.44 15.50 108 SER A CA 1
ATOM 872 C C . SER A 1 129 ? 36.318 24.056 34.641 1.00 14.57 108 SER A C 1
ATOM 873 O O . SER A 1 129 ? 37.227 23.357 34.201 1.00 15.86 108 SER A O 1
ATOM 878 N N . HIS A 1 130 ? 36.435 24.765 35.760 1.00 14.17 109 HIS A N 1
ATOM 879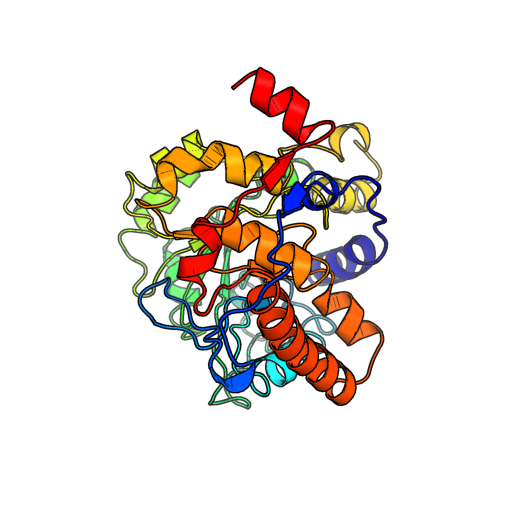 C CA . HIS A 1 130 ? 37.676 24.795 36.532 1.00 14.28 109 HIS A CA 1
ATOM 880 C C . HIS A 1 130 ? 37.406 24.414 37.981 1.00 15.29 109 HIS A C 1
ATOM 881 O O . HIS A 1 130 ? 37.440 25.267 38.860 1.00 15.26 109 HIS A O 1
ATOM 888 N N . PRO A 1 131 ? 37.147 23.126 38.241 1.00 17.29 110 PRO A N 1
ATOM 889 C CA . PRO A 1 131 ? 36.694 22.723 39.580 1.00 18.11 110 PRO A CA 1
ATOM 890 C C . PRO A 1 131 ? 37.736 22.892 40.684 1.00 19.19 110 PRO A C 1
ATOM 891 O O . PRO A 1 131 ? 37.358 22.901 41.853 1.00 20.54 110 PRO A O 1
ATOM 895 N N . ASN A 1 132 ? 39.010 23.031 40.330 1.00 17.88 111 ASN A N 1
ATOM 896 C CA . ASN A 1 132 ? 40.049 23.243 41.335 1.00 19.20 111 ASN A CA 1
ATOM 897 C C . ASN A 1 132 ? 40.409 24.711 41.520 1.00 17.05 111 ASN A C 1
ATOM 898 O O . ASN A 1 132 ? 41.344 25.036 42.243 1.00 19.25 111 ASN A O 1
ATOM 903 N N . LEU A 1 133 ? 39.660 25.595 40.871 1.00 14.17 112 LEU A N 1
ATOM 904 C CA . LEU A 1 133 ? 39.922 27.029 40.943 1.00 13.31 112 LEU A CA 1
ATOM 905 C C . LEU A 1 133 ? 39.599 27.617 42.314 1.00 13.09 112 LEU A C 1
ATOM 906 O O . LEU A 1 133 ? 38.549 27.331 42.895 1.00 14.85 112 LEU A O 1
ATOM 911 N N . LEU A 1 134 ? 40.517 28.427 42.830 1.00 12.37 113 LEU A N 1
ATOM 912 C CA . LEU A 1 134 ? 40.271 29.234 44.016 1.00 11.93 113 LEU A CA 1
ATOM 913 C C . LEU A 1 134 ? 39.666 30.547 43.539 1.00 11.48 113 LEU A C 1
ATOM 914 O O . LEU A 1 134 ? 40.366 31.410 43.006 1.00 13.13 113 LEU A O 1
ATOM 919 N N . LEU A 1 135 ? 38.355 30.683 43.706 1.00 12.44 114 LEU A N 1
ATOM 920 C CA . LEU A 1 135 ? 37.616 31.774 43.084 1.00 12.04 114 LEU A CA 1
ATOM 921 C C . LEU A 1 135 ? 37.038 32.739 44.103 1.00 12.65 114 LEU A C 1
ATOM 922 O O . LEU A 1 135 ? 36.285 32.340 44.993 1.00 13.66 114 LEU A O 1
ATOM 927 N N . GLY A 1 136 ? 37.393 34.013 43.968 1.00 11.94 115 GLY A N 1
ATOM 928 C CA . GLY A 1 136 ? 36.758 35.060 44.745 1.00 12.36 115 GLY A CA 1
ATOM 929 C C . GLY A 1 136 ? 35.900 35.906 43.827 1.00 12.24 115 GLY A C 1
ATOM 930 O O . GLY A 1 136 ? 36.013 35.827 42.600 1.00 12.34 115 GLY A O 1
ATOM 931 N N . THR A 1 137 ? 35.021 36.713 44.404 1.00 11.42 116 THR A N 1
ATOM 932 C CA . THR A 1 137 ? 34.279 37.662 43.595 1.00 11.46 116 THR A CA 1
ATOM 933 C C . THR A 1 137 ? 34.181 39.002 44.321 1.00 10.99 116 THR A C 1
ATOM 934 O O . THR A 1 137 ? 34.805 39.185 45.369 1.00 11.76 116 THR A O 1
ATOM 938 N N . ASN A 1 138 ? 33.418 39.928 43.755 1.00 10.54 117 ASN A N 1
ATOM 939 C CA . ASN A 1 138 ? 33.549 41.340 44.084 1.00 11.26 117 ASN A CA 1
ATOM 940 C C . ASN A 1 138 ? 32.202 42.032 43.893 1.00 11.42 117 ASN A C 1
ATOM 941 O O . ASN A 1 138 ? 31.471 41.717 42.954 1.00 12.32 117 ASN A O 1
ATOM 946 N N . ILE A 1 139 ? 31.866 42.952 44.795 1.00 9.92 118 ILE A N 1
ATOM 947 C CA . ILE A 1 139 ? 30.687 43.802 44.646 1.00 10.91 118 ILE A CA 1
ATOM 948 C C . ILE A 1 139 ? 30.968 45.152 45.309 1.00 11.81 118 ILE A C 1
ATOM 949 O O . ILE A 1 139 ? 31.776 45.237 46.234 1.00 12.00 118 ILE A O 1
ATOM 954 N N . GLY A 1 140 ? 30.318 46.207 44.826 1.00 11.71 119 GLY A N 1
ATOM 955 C CA . GLY A 1 140 ? 30.479 47.530 45.413 1.00 11.24 119 GLY A CA 1
ATOM 956 C C . GLY A 1 140 ? 29.708 47.702 46.711 1.00 11.98 119 GLY A C 1
ATOM 957 O O . GLY A 1 140 ? 28.608 47.162 46.874 1.00 13.76 119 GLY A O 1
ATOM 958 N N . LEU A 1 141 ? 30.276 48.480 47.629 1.00 12.06 120 LEU A N 1
ATOM 959 C CA . LEU A 1 141 ? 29.649 48.727 48.928 1.00 12.07 120 LEU A CA 1
ATOM 960 C C . LEU A 1 141 ? 28.326 49.483 48.775 1.00 14.68 120 LEU A C 1
ATOM 961 O O . LEU A 1 141 ? 27.479 49.451 49.673 1.00 15.31 120 LEU A O 1
ATOM 966 N N . ASP A 1 142 ? 28.131 50.129 47.627 1.00 14.60 121 ASP A N 1
ATOM 967 C CA . ASP A 1 142 ? 26.865 50.810 47.347 1.00 14.85 121 ASP A CA 1
ATOM 968 C C . ASP A 1 142 ? 25.690 49.840 47.193 1.00 14.35 121 ASP A C 1
ATOM 969 O O . ASP A 1 142 ? 24.532 50.229 47.352 1.00 16.45 121 ASP A O 1
ATOM 974 N N . LYS A 1 143 ? 25.978 48.580 46.878 1.00 13.75 122 LYS A N 1
ATOM 975 C CA . LYS A 1 143 ? 24.909 47.599 46.704 1.00 13.38 122 LYS A CA 1
ATOM 976 C C . LYS A 1 143 ? 24.430 47.101 48.068 1.00 13.07 122 LYS A C 1
ATOM 977 O O . LYS A 1 143 ? 25.245 46.728 48.915 1.00 14.35 122 LYS A O 1
ATOM 983 N N . PRO A 1 144 ? 23.105 47.091 48.289 1.00 14.19 123 PRO A N 1
ATOM 984 C CA . PRO A 1 144 ? 22.556 46.584 49.555 1.00 14.97 123 PRO A CA 1
ATOM 985 C C . PRO A 1 144 ? 22.978 45.144 49.830 1.00 13.91 123 PRO A C 1
ATOM 986 O O . PRO A 1 144 ? 23.276 44.392 48.894 1.00 14.86 123 PRO A O 1
ATOM 990 N N . VAL A 1 145 ? 22.996 44.767 51.105 1.00 13.65 124 VAL A N 1
ATOM 991 C CA . VAL A 1 145 ? 23.491 43.454 51.500 1.00 13.76 124 VAL A CA 1
ATOM 992 C C . VAL A 1 145 ? 22.737 42.301 50.817 1.00 14.83 124 VAL A C 1
ATOM 993 O O . VAL A 1 145 ? 23.313 41.241 50.581 1.00 15.10 124 VAL A O 1
ATOM 997 N N . GLU A 1 146 ? 21.469 42.516 50.473 1.00 14.68 125 GLU A N 1
ATOM 998 C CA . GLU A 1 146 ? 20.703 41.489 49.766 1.00 16.71 125 GLU A CA 1
ATOM 999 C C . GLU A 1 146 ? 21.371 41.091 48.445 1.00 15.61 125 GLU A C 1
ATOM 1000 O O . GLU A 1 146 ? 21.377 39.912 48.073 1.00 15.95 125 GLU A O 1
ATOM 1006 N N . LEU A 1 147 ? 21.947 42.067 47.748 1.00 15.23 126 LEU A N 1
ATOM 1007 C CA . LEU A 1 147 ? 22.654 41.788 46.497 1.00 15.31 126 LEU A CA 1
ATOM 1008 C C . LEU A 1 147 ? 24.000 41.109 46.751 1.00 15.23 126 LEU A C 1
ATOM 1009 O O . LEU A 1 147 ? 24.430 40.258 45.973 1.00 14.99 126 LEU A O 1
ATOM 1014 N N . GLY A 1 148 ? 24.668 41.483 47.840 1.00 14.00 127 GLY A N 1
ATOM 1015 C CA . GLY A 1 148 ? 25.878 40.789 48.257 1.00 14.05 127 GLY A CA 1
ATOM 1016 C C . GLY A 1 148 ? 25.608 39.323 48.550 1.00 13.67 127 GLY A C 1
ATOM 1017 O O . GLY A 1 148 ? 26.385 38.445 48.154 1.00 13.56 127 GLY A O 1
ATOM 1018 N N . LEU A 1 149 ? 24.505 39.056 49.246 1.00 14.08 128 LEU A N 1
ATOM 1019 C CA . LEU A 1 149 ? 24.108 37.686 49.556 1.00 14.00 128 LEU A CA 1
ATOM 1020 C C . LEU A 1 149 ? 23.810 36.903 48.279 1.00 14.01 128 LEU A C 1
ATOM 1021 O O . LEU A 1 149 ? 24.210 35.743 48.144 1.00 15.19 128 LEU A O 1
ATOM 1026 N N . GLN A 1 150 ? 23.123 37.541 47.336 1.00 14.08 129 GLN A N 1
ATOM 1027 C CA . GLN A 1 150 ? 22.810 36.888 46.073 1.00 15.05 129 GLN A CA 1
ATOM 1028 C C . GLN A 1 150 ? 24.087 36.565 45.296 1.00 15.56 129 GLN A C 1
ATOM 1029 O O . GLN A 1 150 ? 24.217 35.489 44.709 1.00 15.48 129 GLN A O 1
ATOM 1035 N N . THR A 1 151 ? 25.026 37.502 45.308 1.00 14.07 130 THR A N 1
ATOM 1036 C CA . THR A 1 151 ? 26.330 37.315 44.676 1.00 14.40 130 THR A CA 1
ATOM 1037 C C . THR A 1 151 ? 27.046 36.081 45.234 1.00 13.76 130 THR A C 1
ATOM 1038 O O . THR A 1 151 ? 27.539 35.236 44.482 1.00 13.71 130 THR A O 1
ATOM 1042 N N . VAL A 1 152 ? 27.096 35.974 46.556 1.00 13.03 131 VAL A N 1
ATOM 1043 C CA . VAL A 1 152 ? 27.780 34.853 47.196 1.00 13.13 131 VAL A CA 1
ATOM 1044 C C . VAL A 1 152 ? 27.059 33.530 46.914 1.00 14.74 131 VAL A C 1
ATOM 1045 O O . VAL A 1 152 ? 27.689 32.507 46.648 1.00 15.36 131 VAL A O 1
ATOM 1049 N N . GLU A 1 153 ? 25.734 33.557 46.947 1.00 15.40 132 GLU A N 1
ATOM 1050 C CA A GLU A 1 153 ? 24.953 32.358 46.670 0.59 16.37 132 GLU A CA 1
ATOM 1051 C CA B GLU A 1 153 ? 24.938 32.373 46.668 0.41 17.42 132 GLU A CA 1
ATOM 1052 C C . GLU A 1 153 ? 25.182 31.870 45.240 1.00 17.04 132 GLU A C 1
ATOM 1053 O O . GLU A 1 153 ? 25.353 30.673 45.006 1.00 18.54 132 GLU A O 1
ATOM 1064 N N . GLU A 1 154 ? 25.210 32.796 44.286 1.00 16.03 133 GLU A N 1
ATOM 1065 C CA . GLU A 1 154 ? 25.388 32.426 42.881 1.00 15.52 133 GLU A CA 1
ATOM 1066 C C . GLU A 1 154 ? 26.816 32.015 42.511 1.00 16.41 133 GLU A C 1
ATOM 1067 O O . GLU A 1 154 ? 27.017 31.123 41.680 1.00 18.18 133 GLU A O 1
ATOM 1073 N N . MET A 1 155 ? 27.802 32.664 43.121 1.00 15.29 134 MET A N 1
ATOM 1074 C CA . MET A 1 155 ? 29.204 32.445 42.762 1.00 15.17 134 MET A CA 1
ATOM 1075 C C . MET A 1 155 ? 29.948 31.429 43.628 1.00 14.96 134 MET A C 1
ATOM 1076 O O . MET A 1 155 ? 31.010 30.945 43.231 1.00 15.46 134 MET A O 1
ATOM 1081 N N . ASN A 1 156 ? 29.399 31.108 44.799 1.00 15.52 135 ASN A N 1
ATOM 1082 C CA . ASN A 1 156 ? 30.073 30.222 45.758 1.00 15.61 135 ASN A CA 1
ATOM 1083 C C . ASN A 1 156 ? 31.566 30.545 45.916 1.00 15.09 135 ASN A C 1
ATOM 1084 O O . ASN A 1 156 ? 32.420 29.662 45.773 1.00 15.21 135 ASN A O 1
ATOM 1089 N N . PRO A 1 157 ? 31.891 31.817 46.203 1.00 13.78 136 PRO A N 1
ATOM 1090 C CA . PRO A 1 157 ? 33.301 32.221 46.236 1.00 13.36 136 PRO A CA 1
ATOM 1091 C C . PRO A 1 157 ? 33.988 31.856 47.546 1.00 13.26 136 PRO A C 1
ATOM 1092 O O . PRO A 1 157 ? 33.310 31.602 48.545 1.00 14.15 136 PRO A O 1
ATOM 1096 N N . VAL A 1 158 ? 35.320 31.836 47.543 1.00 12.22 137 VAL A N 1
ATOM 1097 C CA . VAL A 1 158 ? 36.075 31.596 48.773 1.00 13.47 137 VAL A CA 1
ATOM 1098 C C . VAL A 1 158 ? 36.132 32.848 49.646 1.00 12.32 137 VAL A C 1
ATOM 1099 O O . VAL A 1 158 ? 36.374 32.766 50.851 1.00 13.05 137 VAL A O 1
ATOM 1103 N N . LEU A 1 159 ? 35.913 34.003 49.026 1.00 11.96 138 LEU A N 1
ATOM 1104 C CA . LEU A 1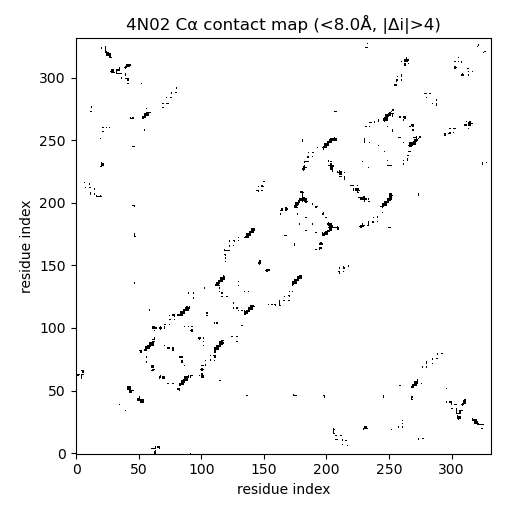 159 ? 35.843 35.277 49.738 1.00 11.27 138 LEU A CA 1
ATOM 1105 C C . LEU A 1 159 ? 35.093 36.273 48.873 1.00 11.69 138 LEU A C 1
ATOM 1106 O O . LEU A 1 159 ? 34.978 36.084 47.658 1.00 12.08 138 LEU A O 1
ATOM 1111 N N . LEU A 1 160 ? 34.585 37.328 49.499 1.00 12.17 139 LEU A N 1
ATOM 1112 C CA . LEU A 1 160 ? 33.900 38.397 48.780 1.00 11.38 139 LEU A CA 1
ATOM 1113 C C . LEU A 1 160 ? 34.619 39.710 49.025 1.00 10.72 139 LEU A C 1
ATOM 1114 O O . LEU A 1 160 ? 34.705 40.163 50.167 1.00 11.39 139 LEU A O 1
ATOM 1119 N N . GLN A 1 161 ? 35.152 40.316 47.967 1.00 10.17 140 GLN A N 1
ATOM 1120 C CA . GLN A 1 161 ? 35.645 41.685 48.070 1.00 10.11 140 GLN A CA 1
ATOM 1121 C C . GLN A 1 161 ? 34.465 42.641 47.995 1.00 10.55 140 GLN A C 1
ATOM 1122 O O . GLN A 1 161 ? 33.588 42.499 47.142 1.00 12.17 140 GLN A O 1
ATOM 1128 N N . VAL A 1 162 ? 34.442 43.600 48.906 1.00 9.98 141 VAL A N 1
ATOM 1129 C CA . VAL A 1 162 ? 33.413 44.627 48.925 1.00 10.08 141 VAL A CA 1
ATOM 1130 C C . VAL A 1 162 ? 34.151 45.929 48.672 1.00 9.49 141 VAL A C 1
ATOM 1131 O O . VAL A 1 162 ? 34.911 46.395 49.525 1.00 10.81 141 VAL A O 1
ATOM 1135 N N . HIS A 1 163 ? 33.984 46.491 47.476 1.00 10.79 142 HIS A N 1
ATOM 1136 C CA . HIS A 1 163 ? 34.849 47.590 47.067 1.00 11.03 142 HIS A CA 1
ATOM 1137 C C . HIS A 1 163 ? 34.333 48.974 47.436 1.00 11.81 142 HIS A C 1
ATOM 1138 O O . HIS A 1 163 ? 33.119 49.213 47.516 1.00 12.24 142 HIS A O 1
ATOM 1145 N N . VAL A 1 164 ? 35.284 49.868 47.677 1.00 11.26 143 VAL A N 1
ATOM 1146 C CA . VAL A 1 164 ? 35.003 51.268 47.949 1.00 12.32 143 VAL A CA 1
ATOM 1147 C C . VAL A 1 164 ? 35.745 52.103 46.907 1.00 12.97 143 VAL A C 1
ATOM 1148 O O . VAL A 1 164 ? 36.965 51.983 46.746 1.00 13.44 143 VAL A O 1
ATOM 1152 N N . ASN A 1 165 ? 34.996 52.921 46.176 1.00 12.63 144 ASN A N 1
ATOM 1153 C CA . ASN A 1 165 ? 35.531 53.615 45.008 1.00 13.15 144 ASN A CA 1
ATOM 11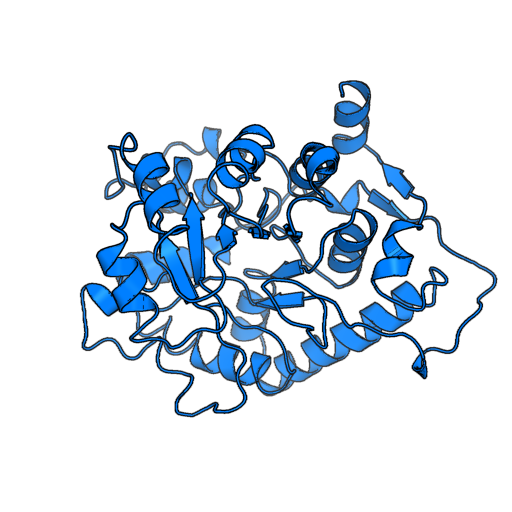54 C C . ASN A 1 165 ? 34.916 54.997 44.843 1.00 12.18 144 ASN A C 1
ATOM 1155 O O . ASN A 1 165 ? 34.531 55.391 43.735 1.00 14.08 144 ASN A O 1
ATOM 1160 N N . VAL A 1 166 ? 34.831 55.727 45.954 1.00 13.53 145 VAL A N 1
ATOM 1161 C CA . VAL A 1 166 ? 34.132 57.009 45.979 1.00 13.82 145 VAL A CA 1
ATOM 1162 C C . VAL A 1 166 ? 34.561 57.966 44.870 1.00 13.80 145 VAL A C 1
ATOM 1163 O O . VAL A 1 166 ? 33.715 58.484 44.134 1.00 14.63 145 VAL A O 1
ATOM 1167 N N . MET A 1 167 ? 35.867 58.195 44.738 1.00 13.40 146 MET A N 1
ATOM 1168 C CA . MET A 1 167 ? 36.355 59.149 43.746 1.00 12.69 146 MET A CA 1
ATOM 1169 C C . MET A 1 167 ? 36.014 58.689 42.328 1.00 13.95 146 MET A C 1
ATOM 1170 O O . MET A 1 167 ? 35.669 59.505 41.469 1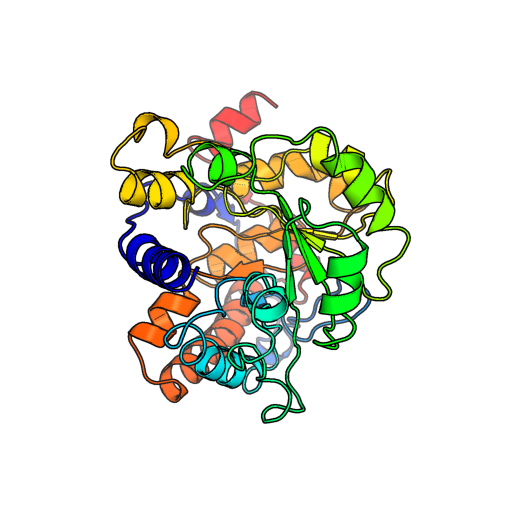.00 16.39 146 MET A O 1
ATOM 1175 N N . GLN A 1 168 ? 36.087 57.383 42.083 1.00 14.78 147 GLN A N 1
ATOM 1176 C CA . GLN A 1 168 ? 35.706 56.857 40.778 1.00 15.41 147 GLN A CA 1
ATOM 1177 C C . GLN A 1 168 ? 34.232 57.124 40.483 1.00 14.47 147 GLN A C 1
ATOM 1178 O O . GLN A 1 168 ? 33.889 57.577 39.389 1.00 15.22 147 GLN A O 1
ATOM 1184 N N . GLU A 1 169 ? 33.364 56.832 41.449 1.00 15.13 148 GLU A N 1
ATOM 1185 C CA . GLU A 1 169 ? 31.935 57.090 41.280 1.00 14.14 148 GLU A CA 1
ATOM 1186 C C . GLU A 1 169 ? 31.665 58.566 40.980 1.00 14.87 148 GLU A C 1
ATOM 1187 O O . GLU A 1 169 ? 30.878 58.892 40.088 1.00 16.13 148 GLU A O 1
ATOM 1193 N N . LEU A 1 170 ? 32.334 59.452 41.708 1.00 14.64 149 LEU A N 1
ATOM 1194 C CA . LEU A 1 170 ? 32.110 60.888 41.554 1.00 14.84 149 LEU A CA 1
ATOM 1195 C C . LEU A 1 170 ? 32.605 61.437 40.211 1.00 15.94 149 LEU A C 1
ATOM 1196 O O . LEU A 1 170 ? 32.084 62.443 39.714 1.00 18.19 149 LEU A O 1
ATOM 1201 N N . LEU A 1 171 ? 33.598 60.775 39.620 1.00 16.86 150 LEU A N 1
ATOM 1202 C CA . LEU A 1 171 ? 34.144 61.209 38.331 1.00 17.42 150 LEU A CA 1
ATOM 1203 C C . LEU A 1 171 ? 33.368 60.632 37.142 1.00 19.10 150 LEU A C 1
ATOM 1204 O O . LEU A 1 171 ? 33.582 61.039 35.994 1.00 20.26 150 LEU A O 1
ATOM 1209 N N . MET A 1 172 ? 32.468 59.693 37.434 1.00 21.63 151 MET A N 1
ATOM 1210 C CA A MET A 1 172 ? 31.649 59.024 36.417 0.53 24.58 151 MET A CA 1
ATOM 1211 C CA B MET A 1 172 ? 31.662 59.017 36.425 0.47 24.15 151 MET A CA 1
ATOM 1212 C C . MET A 1 172 ? 30.336 59.756 36.229 1.00 25.12 151 MET A C 1
ATOM 1213 O O . MET A 1 172 ? 29.642 60.052 37.202 1.00 25.65 151 MET A O 1
ATOM 1222 N N . PRO A 1 173 ? 29.965 60.046 34.972 1.00 28.89 152 PRO A N 1
ATOM 1223 C CA . PRO A 1 173 ? 28.655 60.683 34.797 1.00 30.43 152 PRO A CA 1
ATOM 1224 C C . PRO A 1 173 ? 27.515 59.792 35.289 1.00 31.83 152 PRO A C 1
ATOM 1225 O O . PRO A 1 173 ? 26.527 60.309 35.813 1.00 33.83 152 PRO A O 1
ATOM 1229 N N . GLU A 1 174 ? 27.658 58.476 35.147 1.00 31.77 153 GLU A N 1
ATOM 1230 C CA . GLU A 1 174 ? 26.606 57.559 35.573 1.00 32.99 153 GLU A CA 1
ATOM 1231 C C . GLU A 1 174 ? 26.786 57.078 37.015 1.00 29.32 153 GLU A C 1
ATOM 1232 O O . GLU A 1 174 ? 26.082 56.174 37.461 1.00 30.02 153 GLU A O 1
ATOM 1238 N N . GLY A 1 175 ? 27.705 57.706 37.748 1.00 26.01 154 GLY A N 1
ATOM 1239 C CA . GLY A 1 175 ? 28.100 57.221 39.061 1.00 23.26 154 GLY A CA 1
ATOM 1240 C C . GLY A 1 175 ? 27.181 57.535 40.231 1.00 21.74 154 GLY A C 1
ATOM 1241 O O . GLY A 1 175 ? 26.237 58.322 40.112 1.00 22.70 154 GLY A O 1
ATOM 1242 N N . GLU A 1 176 ? 27.463 56.902 41.368 1.00 20.71 155 GLU A N 1
ATOM 1243 C CA . GLU A 1 176 ? 26.724 57.142 42.604 1.00 19.67 155 GLU A CA 1
ATOM 1244 C C . GLU A 1 176 ? 26.934 58.574 43.087 1.00 19.35 155 GLU A C 1
ATOM 1245 O O . GLU A 1 176 ? 27.980 59.177 42.830 1.00 18.76 155 GLU A O 1
ATOM 1251 N N . ARG A 1 177 ? 25.941 59.113 43.791 1.00 19.85 156 ARG A N 1
ATOM 1252 C CA . ARG A 1 177 ? 26.017 60.476 44.310 1.00 19.60 156 ARG A CA 1
ATOM 1253 C C . ARG A 1 177 ? 25.663 60.531 45.789 1.00 19.79 156 ARG A C 1
ATOM 1254 O O . ARG A 1 177 ? 25.861 61.553 46.441 1.00 20.43 156 ARG A O 1
ATOM 1262 N N . LYS A 1 178 ? 25.132 59.430 46.311 1.00 19.82 157 LYS A N 1
ATOM 1263 C CA . LYS A 1 178 ? 24.738 59.361 47.714 1.00 20.15 157 LYS A CA 1
ATOM 1264 C C . LYS A 1 178 ? 25.527 58.280 48.434 1.00 19.51 157 LYS A C 1
ATOM 1265 O O . LYS A 1 178 ? 25.520 57.122 48.015 1.00 22.56 157 LYS A O 1
ATOM 1271 N N . PHE A 1 179 ? 26.193 58.657 49.523 1.00 15.79 158 PHE A N 1
ATOM 1272 C CA . PHE A 1 179 ? 27.106 57.747 50.207 1.00 14.92 158 PHE A CA 1
ATOM 1273 C C . PHE A 1 179 ? 26.795 57.583 51.698 1.00 15.07 158 PHE A C 1
ATOM 1274 O O . PHE A 1 179 ? 27.498 56.852 52.397 1.00 15.21 158 PHE A O 1
ATOM 1282 N N . ARG A 1 180 ? 25.744 58.249 52.175 1.00 16.51 159 ARG A N 1
ATOM 1283 C CA A ARG A 1 180 ? 25.356 58.175 53.586 0.43 17.76 159 ARG A CA 1
ATOM 1284 C CA B ARG A 1 180 ? 25.363 58.169 53.585 0.57 17.15 159 ARG A CA 1
ATOM 1285 C C . ARG A 1 180 ? 25.145 56.733 54.045 1.00 17.39 159 ARG A C 1
ATOM 1286 O O . ARG A 1 180 ? 25.376 56.401 55.208 1.00 18.55 159 ARG A O 1
ATOM 1301 N N . SER A 1 181 ? 24.695 55.883 53.128 1.00 17.27 160 SER A N 1
ATOM 1302 C CA . SER A 1 181 ? 24.354 54.503 53.463 1.00 17.58 160 SER A CA 1
ATOM 1303 C C . SER A 1 181 ? 25.538 53.540 53.512 1.00 15.45 160 SER A C 1
ATOM 1304 O O . SER A 1 181 ? 25.384 52.407 53.971 1.00 17.06 160 SER A O 1
ATOM 1307 N N . TRP A 1 182 ? 26.712 53.960 53.048 1.00 14.32 161 TRP A N 1
ATOM 1308 C CA . TRP A 1 182 ? 27.807 52.997 52.901 1.00 14.26 161 TRP A CA 1
ATOM 1309 C C . TRP A 1 182 ? 28.265 52.366 54.219 1.00 13.95 161 TRP A C 1
ATOM 1310 O O . TRP A 1 182 ? 28.522 51.157 54.272 1.00 14.03 161 TRP A O 1
ATOM 1321 N N . GLN A 1 183 ? 28.373 53.160 55.282 1.00 14.80 162 GLN A N 1
ATOM 1322 C CA . GLN A 1 183 ? 28.773 52.594 56.571 1.00 15.02 162 GLN A CA 1
ATOM 1323 C C . GLN A 1 183 ? 27.768 51.557 57.075 1.00 14.74 162 GLN A C 1
ATOM 1324 O O . GLN A 1 183 ? 28.154 50.487 57.546 1.00 15.39 162 GLN A O 1
ATOM 1330 N N . SER A 1 184 ? 26.484 51.875 56.975 1.00 15.84 163 SER A N 1
ATOM 1331 C CA . SER A 1 184 ? 25.443 50.929 57.358 1.00 15.82 163 SER A CA 1
ATOM 1332 C C . SER A 1 184 ? 25.513 49.662 56.499 1.00 14.67 163 SER A C 1
ATOM 1333 O O . SER A 1 184 ? 25.371 48.551 57.011 1.00 15.19 163 SER A O 1
ATOM 1336 N N . HIS A 1 185 ? 25.740 49.826 55.198 1.00 13.52 164 HIS A N 1
ATOM 1337 C CA . HIS A 1 185 ? 25.957 48.671 54.332 1.00 13.36 164 HIS A CA 1
ATOM 1338 C C . HIS A 1 185 ? 27.113 47.808 54.824 1.00 12.15 164 HIS A C 1
ATOM 1339 O O . HIS A 1 185 ? 27.003 46.582 54.850 1.00 12.93 164 HIS A O 1
ATOM 1346 N N . LEU A 1 186 ? 28.220 48.435 55.217 1.00 12.76 165 LEU A N 1
ATOM 1347 C CA . LEU A 1 186 ? 29.393 47.666 55.624 1.00 12.35 165 LEU A CA 1
ATOM 1348 C C . LEU A 1 186 ? 29.089 46.840 56.867 1.00 13.84 165 LEU A C 1
ATOM 1349 O O . LEU A 1 186 ? 29.493 45.678 56.969 1.00 14.27 165 LEU A O 1
ATOM 1354 N N . ALA A 1 187 ? 28.355 47.435 57.801 1.00 13.82 166 ALA A N 1
ATOM 1355 C CA . ALA A 1 187 ? 27.916 46.706 58.984 1.00 14.88 166 ALA A CA 1
ATOM 1356 C C . ALA A 1 187 ? 27.053 45.509 58.577 1.00 14.71 166 ALA A C 1
ATOM 1357 O O . ALA A 1 187 ? 27.239 44.402 59.083 1.00 14.87 166 ALA A O 1
ATOM 1359 N N . ASP A 1 188 ? 26.123 45.730 57.651 1.00 13.12 167 ASP A N 1
ATOM 1360 C CA . ASP A 1 188 ? 25.266 44.650 57.154 1.00 13.07 167 ASP A CA 1
ATOM 1361 C C . ASP A 1 188 ? 26.056 43.501 56.534 1.00 12.69 167 ASP A C 1
ATOM 1362 O O . ASP A 1 188 ? 25.788 42.333 56.817 1.00 13.76 167 ASP A O 1
ATOM 1367 N N . TYR A 1 189 ? 27.004 43.829 55.656 1.00 12.16 168 TYR A N 1
ATOM 1368 C CA . TYR A 1 189 ? 27.826 42.804 55.016 1.00 12.58 168 TYR A CA 1
ATOM 1369 C C . TYR A 1 189 ? 28.604 42.012 56.060 1.00 12.38 168 TYR A C 1
ATOM 1370 O O . TYR A 1 189 ? 28.681 40.784 55.998 1.00 13.63 168 TYR A O 1
ATOM 1379 N N . SER A 1 190 ? 29.176 42.719 57.027 1.00 12.71 169 SER A N 1
ATOM 1380 C CA A SER A 1 190 ? 29.948 42.071 58.080 0.46 12.47 169 SER A CA 1
ATOM 1381 C CA B SER A 1 190 ? 29.950 42.069 58.074 0.54 12.86 169 SER A CA 1
ATOM 1382 C C . SER A 1 190 ? 29.090 41.104 58.892 1.00 12.80 169 SER A C 1
ATOM 1383 O O . SER A 1 190 ? 29.545 40.026 59.278 1.00 13.83 169 SER A O 1
ATOM 1388 N N . LYS A 1 191 ? 27.841 41.490 59.136 1.00 13.03 170 LYS A N 1
ATOM 1389 C CA . LYS A 1 191 ? 26.920 40.690 59.945 1.00 14.63 170 LYS A CA 1
ATOM 1390 C C . LYS A 1 191 ? 26.288 39.524 59.206 1.00 13.69 170 LYS A C 1
ATOM 1391 O O . LYS A 1 191 ? 25.900 38.532 59.831 1.00 14.55 170 LYS A O 1
ATOM 1397 N N . GLN A 1 192 ? 26.162 39.643 57.887 1.00 13.34 171 GLN A N 1
ATOM 1398 C CA . GLN A 1 192 ? 25.310 38.720 57.131 1.00 13.99 171 GLN A CA 1
ATOM 1399 C C . GLN A 1 192 ? 26.024 37.818 56.128 1.00 13.03 171 GLN A C 1
ATOM 1400 O O . GLN A 1 192 ? 25.580 36.700 55.883 1.00 14.57 171 GLN A O 1
ATOM 1406 N N . ILE A 1 193 ? 27.108 38.295 55.528 1.00 12.23 172 ILE A N 1
ATOM 1407 C CA . ILE A 1 193 ? 27.744 37.518 54.464 1.00 12.30 172 ILE A CA 1
ATOM 1408 C C . ILE A 1 193 ? 28.420 36.282 55.058 1.00 13.01 172 ILE A C 1
ATOM 1409 O O . ILE A 1 193 ? 29.178 36.394 56.019 1.00 12.90 172 ILE A O 1
ATOM 1414 N N . PRO A 1 194 ? 28.139 35.093 54.500 1.00 12.95 173 PRO A N 1
ATOM 1415 C CA . PRO A 1 194 ? 28.644 33.864 55.124 1.00 14.32 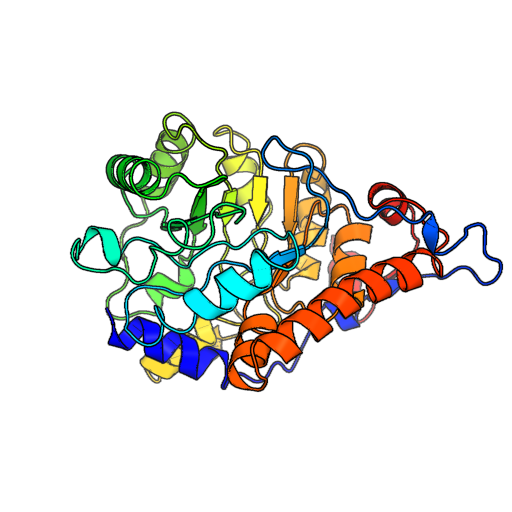173 PRO A CA 1
ATOM 1416 C C . PRO A 1 194 ? 30.056 33.438 54.704 1.00 15.87 173 PRO A C 1
ATOM 1417 O O . PRO A 1 194 ? 30.516 32.396 55.165 1.00 20.08 173 PRO A O 1
ATOM 1421 N N . VAL A 1 195 ? 30.718 34.204 53.844 1.00 13.54 174 VAL A N 1
ATOM 1422 C CA . VAL A 1 195 ? 32.114 33.940 53.501 1.00 12.67 174 VAL A CA 1
ATOM 1423 C C . VAL A 1 195 ? 32.945 35.117 54.016 1.00 11.97 174 VAL A C 1
ATOM 1424 O O . VAL A 1 195 ? 32.388 36.176 54.338 1.00 13.18 174 VAL A O 1
ATOM 1428 N N . PRO A 1 196 ? 34.275 34.946 54.114 1.00 12.47 175 PRO A N 1
ATOM 1429 C CA . PRO A 1 196 ? 35.087 36.094 54.541 1.00 13.37 175 PRO A CA 1
ATOM 1430 C C . PRO A 1 196 ? 34.920 37.301 53.622 1.00 12.93 175 PRO A C 1
ATOM 1431 O O . PRO A 1 196 ? 34.843 37.151 52.397 1.00 12.99 175 PRO A O 1
ATOM 1435 N N . ILE A 1 197 ? 34.861 38.490 54.213 1.00 12.99 176 ILE A N 1
ATOM 1436 C CA A ILE A 1 197 ? 34.771 39.765 53.500 0.29 13.08 176 ILE A CA 1
ATOM 1437 C CA B ILE A 1 197 ? 34.821 39.686 53.389 0.71 12.49 176 ILE A CA 1
ATOM 1438 C C . ILE A 1 197 ? 36.130 40.463 53.451 1.00 12.13 176 ILE A C 1
ATOM 1439 O O . ILE A 1 197 ? 36.839 40.486 54.457 1.00 13.62 176 ILE A O 1
ATOM 1448 N N . VAL A 1 198 ? 36.471 41.058 52.316 1.00 11.01 177 VAL A N 1
ATOM 1449 C CA . VAL A 1 198 ? 37.665 41.875 52.193 1.00 10.53 177 VAL A CA 1
ATOM 1450 C C . VAL A 1 198 ? 37.220 43.260 51.752 1.00 10.55 177 VAL A C 1
ATOM 1451 O O . VAL A 1 198 ? 36.655 43.400 50.670 1.00 11.72 177 VAL A O 1
ATOM 1455 N N . LEU A 1 199 ? 37.440 44.281 52.582 1.00 10.19 178 LEU A N 1
ATOM 1456 C CA . LEU A 1 199 ? 37.144 45.651 52.166 1.00 9.19 178 LEU A CA 1
ATOM 1457 C C . LEU A 1 199 ? 38.223 46.052 51.165 1.00 10.02 178 LEU A C 1
ATOM 1458 O O . LEU A 1 199 ? 39.414 45.938 51.445 1.00 10.59 178 LEU A O 1
ATOM 1463 N N . LYS A 1 200 ? 37.803 46.517 49.994 1.00 9.56 179 LYS A N 1
ATOM 1464 C CA . LYS A 1 200 ? 38.674 46.566 48.825 1.00 9.93 179 LYS A CA 1
ATOM 1465 C C . LYS A 1 200 ? 38.759 47.958 48.201 1.00 10.53 179 LYS A C 1
ATOM 1466 O O . LYS A 1 200 ? 37.772 48.477 47.687 1.00 10.90 179 LYS A O 1
ATOM 1472 N N . GLU A 1 201 ? 39.940 48.573 48.269 1.00 10.62 180 GLU A N 1
ATOM 1473 C CA . GLU A 1 201 ? 40.201 49.801 47.531 1.00 11.55 180 GLU A CA 1
ATOM 1474 C C . GLU A 1 201 ? 40.420 49.481 46.056 1.00 11.22 180 GLU A C 1
ATOM 1475 O O . GLU A 1 201 ? 40.525 48.311 45.676 1.00 12.31 180 GLU A O 1
ATOM 1481 N N . VAL A 1 202 ? 40.488 50.519 45.232 1.00 11.62 181 VAL A N 1
ATOM 1482 C CA . VAL A 1 202 ? 40.538 50.356 43.782 1.00 11.78 181 VAL A CA 1
ATOM 1483 C C . VAL A 1 202 ? 41.681 51.167 43.178 1.00 11.80 181 VAL A C 1
ATOM 1484 O O . VAL A 1 202 ? 41.691 51.453 41.977 1.00 13.76 181 VAL A O 1
ATOM 1488 N N . GLY A 1 203 ? 42.649 51.535 44.014 1.00 11.20 182 GLY A N 1
ATOM 1489 C CA . GLY A 1 203 ? 43.839 52.225 43.539 1.00 11.60 182 GLY A CA 1
ATOM 1490 C C . GLY A 1 203 ? 44.082 53.585 44.159 1.00 11.13 182 GLY A C 1
ATOM 1491 O O . GLY A 1 203 ? 45.044 54.259 43.793 1.00 11.68 182 GLY A O 1
ATOM 1492 N N . PHE A 1 204 ? 43.238 53.998 45.100 1.00 9.84 183 PHE A N 1
ATOM 1493 C CA . PHE A 1 204 ? 43.445 55.291 45.755 1.00 9.52 183 PHE A CA 1
ATOM 1494 C C . PHE A 1 204 ? 44.145 55.198 47.110 1.00 9.65 183 PHE A C 1
ATOM 1495 O O . PHE A 1 204 ? 44.500 56.227 47.693 1.00 10.56 183 PHE A O 1
ATOM 1503 N N . GLY A 1 205 ? 44.359 53.977 47.600 1.00 9.26 184 GLY A N 1
ATOM 1504 C CA . GLY A 1 205 ? 45.122 53.758 48.822 1.00 9.71 184 GLY A CA 1
ATOM 1505 C C . GLY A 1 205 ? 44.273 53.880 50.072 1.00 9.79 184 GLY A C 1
ATOM 1506 O O . GLY A 1 205 ? 43.894 54.978 50.486 1.00 11.64 184 GLY A O 1
ATOM 1507 N N . MET A 1 206 ? 43.963 52.749 50.692 1.00 9.61 185 MET A N 1
ATOM 1508 C CA . MET A 1 206 ? 43.048 52.765 51.835 1.00 9.42 185 MET A CA 1
ATOM 1509 C C . MET A 1 206 ? 43.682 53.440 53.049 1.00 9.46 185 MET A C 1
ATOM 1510 O O . MET A 1 206 ? 44.782 53.072 53.472 1.00 11.20 185 MET A O 1
ATOM 1515 N N . ASP A 1 207 ? 42.980 54.422 53.608 1.00 9.66 186 ASP A N 1
ATOM 1516 C CA . ASP A 1 207 ? 43.507 55.202 54.722 1.00 9.76 186 ASP A CA 1
ATOM 1517 C C . ASP A 1 207 ? 43.281 54.494 56.059 1.00 10.50 186 ASP A C 1
ATOM 1518 O O . ASP A 1 207 ? 42.387 53.649 56.200 1.00 10.03 186 ASP A O 1
ATOM 1523 N N . ALA A 1 208 ? 44.090 54.860 57.046 1.00 9.95 187 ALA A N 1
ATOM 1524 C CA . ALA A 1 208 ? 44.021 54.230 58.359 1.00 10.00 187 ALA A CA 1
ATOM 1525 C C . ALA A 1 208 ? 42.683 54.427 59.074 1.00 11.10 187 ALA A C 1
ATOM 1526 O O . ALA A 1 208 ? 42.231 53.531 59.780 1.00 12.60 187 ALA A O 1
ATOM 1528 N N . LYS A 1 209 ? 42.056 55.592 58.919 1.00 11.17 188 LYS A N 1
ATOM 1529 C CA . LYS A 1 209 ? 40.773 55.823 59.579 1.00 11.61 188 LYS A CA 1
ATOM 1530 C C . LYS A 1 209 ? 39.705 54.863 59.038 1.00 11.37 188 LYS A C 1
ATOM 1531 O O . LYS A 1 209 ? 38.880 54.342 59.796 1.00 13.19 188 LYS A O 1
ATOM 1537 N N . THR A 1 210 ? 39.739 54.613 57.731 1.00 10.58 189 THR A N 1
ATOM 1538 C CA . THR A 1 210 ? 38.838 53.633 57.126 1.00 9.84 189 THR A CA 1
ATOM 1539 C C . THR A 1 210 ? 39.088 52.239 57.691 1.00 10.88 189 THR A C 1
ATOM 1540 O O . THR A 1 210 ? 38.142 51.512 58.000 1.00 12.21 189 THR A O 1
ATOM 1544 N N . ILE A 1 211 ? 40.359 51.867 57.827 1.00 11.03 190 ILE A N 1
ATOM 1545 C CA . ILE A 1 211 ? 40.690 50.556 58.382 1.00 11.13 190 ILE A CA 1
ATOM 1546 C C . ILE A 1 211 ? 40.141 50.432 59.804 1.00 11.29 190 ILE A C 1
ATOM 1547 O O . ILE A 1 211 ? 39.545 49.412 60.162 1.00 12.64 190 ILE A O 1
ATOM 1552 N N . GLU A 1 212 ? 40.319 51.482 60.601 1.00 12.19 191 GLU A N 1
ATOM 1553 C CA . GLU A 1 212 ? 39.788 51.506 61.962 1.00 13.27 191 GLU A CA 1
ATOM 1554 C C . GLU A 1 212 ? 38.271 51.310 61.980 1.00 14.15 191 GLU A C 1
ATOM 1555 O O . GLU A 1 212 ? 37.748 50.481 62.734 1.00 14.03 191 GLU A O 1
ATOM 1561 N N . ARG A 1 213 ? 37.562 52.065 61.145 1.00 13.54 192 ARG A N 1
ATOM 1562 C CA . ARG A 1 213 ? 36.105 51.948 61.090 1.00 14.04 192 ARG A CA 1
ATOM 1563 C C . ARG A 1 213 ? 35.680 50.547 60.657 1.00 13.29 192 ARG A C 1
ATOM 1564 O O . ARG A 1 213 ? 34.772 49.953 61.243 1.00 14.31 192 ARG A O 1
ATOM 1572 N N . ALA A 1 214 ? 36.343 50.026 59.627 1.00 13.06 193 ALA A N 1
ATOM 1573 C CA . ALA A 1 214 ? 36.054 48.683 59.142 1.00 13.46 193 ALA A CA 1
ATOM 1574 C C . ALA A 1 214 ? 36.272 47.648 60.245 1.00 11.92 193 ALA A C 1
ATOM 1575 O O . ALA A 1 214 ? 35.433 46.762 60.451 1.00 13.44 193 ALA A O 1
ATOM 1577 N N . TYR A 1 215 ? 37.393 47.765 60.956 1.00 13.24 194 TYR A N 1
ATOM 1578 C CA . TYR A 1 215 ? 37.719 46.863 62.058 1.00 13.34 194 TYR A CA 1
ATOM 1579 C C . TYR A 1 215 ? 36.616 46.856 63.112 1.00 13.57 194 TYR A C 1
ATOM 1580 O O . TYR A 1 215 ? 36.223 45.800 63.622 1.00 14.73 194 TYR A O 1
ATOM 1589 N N . GLU A 1 216 ? 36.113 48.041 63.438 1.00 14.85 195 GLU A N 1
ATOM 1590 C CA A GLU A 1 216 ? 35.068 48.148 64.445 0.48 14.98 195 GLU A CA 1
ATOM 1591 C CA B GLU A 1 216 ? 35.048 48.192 64.426 0.52 14.48 195 GLU A CA 1
ATOM 1592 C C . GLU A 1 216 ? 33.767 47.468 64.016 1.00 14.45 195 GLU A C 1
ATOM 1593 O O . GLU A 1 216 ? 33.010 46.998 64.863 1.00 17.57 195 GLU A O 1
ATOM 1604 N N . PHE A 1 217 ? 33.519 47.400 62.707 1.00 13.80 196 PHE A N 1
ATOM 1605 C CA . PHE A 1 217 ? 32.343 46.709 62.174 1.00 14.37 196 PHE A CA 1
ATOM 1606 C C . PHE A 1 217 ? 32.555 45.195 62.089 1.00 13.81 196 PHE A C 1
ATOM 1607 O O . PHE A 1 217 ? 31.615 44.451 61.798 1.00 15.65 196 PHE A O 1
ATOM 1615 N N . GLY A 1 218 ? 33.785 44.739 62.308 1.00 13.91 197 GLY A N 1
ATOM 1616 C CA . GLY A 1 218 ? 34.084 43.315 62.257 1.00 13.94 197 GLY A CA 1
ATOM 1617 C C . GLY A 1 218 ? 34.877 42.864 61.041 1.00 13.09 197 GLY A C 1
ATOM 1618 O O . GLY A 1 218 ? 35.131 41.667 60.866 1.00 13.94 197 GLY A O 1
ATOM 1619 N N . VAL A 1 219 ? 35.274 43.809 60.195 1.00 12.22 198 VAL A N 1
ATOM 1620 C CA . VAL A 1 219 ? 36.101 43.470 59.034 1.00 11.57 198 VAL A CA 1
ATOM 1621 C C . VAL A 1 219 ? 37.493 43.079 59.512 1.00 12.35 198 VAL A C 1
ATOM 1622 O O . VAL A 1 219 ? 38.068 43.751 60.371 1.00 12.62 198 VAL A O 1
ATOM 1626 N N . ARG A 1 220 ? 38.031 41.990 58.971 1.00 11.54 199 ARG A N 1
ATOM 1627 C CA . ARG A 1 220 ? 39.332 41.505 59.412 1.00 12.70 199 ARG A CA 1
ATOM 1628 C C . ARG A 1 220 ? 40.360 41.358 58.293 1.00 11.38 199 ARG A C 1
ATOM 1629 O O . ARG A 1 220 ? 41.487 40.927 58.533 1.00 12.00 199 ARG A O 1
ATOM 1637 N N . THR A 1 221 ? 39.972 41.720 57.074 1.00 10.25 200 THR A N 1
ATOM 1638 C CA . THR A 1 221 ? 40.863 41.653 55.922 1.00 9.45 200 THR A CA 1
ATOM 1639 C C . THR A 1 221 ? 40.549 42.836 55.015 1.00 9.56 200 THR A C 1
ATOM 1640 O O . THR A 1 221 ? 39.377 43.121 54.750 1.00 10.77 200 THR A O 1
ATOM 1644 N N . VAL A 1 222 ? 41.588 43.533 54.562 1.00 8.83 201 VAL A N 1
ATOM 1645 C CA . VAL A 1 222 ? 41.421 44.657 53.639 1.00 9.26 201 VAL A CA 1
ATOM 1646 C C . VAL A 1 222 ? 42.426 44.552 52.505 1.00 8.92 201 VAL A C 1
ATOM 1647 O O . VAL A 1 222 ? 43.459 43.911 52.650 1.00 10.48 201 VAL A O 1
ATOM 1651 N N . ASP A 1 223 ? 42.110 45.171 51.373 1.00 8.94 202 ASP A N 1
ATOM 1652 C CA . ASP A 1 223 ? 43.048 45.305 50.262 1.00 8.82 202 ASP A CA 1
ATOM 1653 C C . ASP A 1 223 ? 43.308 46.806 50.130 1.00 9.19 202 ASP A C 1
ATOM 1654 O O . ASP A 1 223 ? 42.406 47.575 49.772 1.00 10.21 202 ASP A O 1
ATOM 1659 N N . LEU A 1 224 ? 44.537 47.219 50.442 1.00 9.86 203 LEU A N 1
ATOM 1660 C CA . LEU A 1 224 ? 44.902 48.636 50.520 1.00 10.05 203 LEU A CA 1
ATOM 1661 C C . LEU A 1 224 ? 44.942 49.349 49.179 1.00 10.13 203 LEU A C 1
ATOM 1662 O O . LEU A 1 224 ? 44.988 50.578 49.150 1.00 12.13 203 LEU A O 1
ATOM 1667 N N . SER A 1 225 ? 44.942 48.561 48.100 1.00 9.40 204 SER A N 1
ATOM 1668 C CA . SER A 1 225 ? 45.095 48.982 46.697 1.00 9.47 204 SER A CA 1
ATOM 1669 C C . SER A 1 225 ? 45.365 50.464 46.478 1.00 9.88 204 SER A C 1
ATOM 1670 O O . SER A 1 225 ? 44.442 51.285 46.388 1.00 10.49 204 SER A O 1
ATOM 1673 N N . GLY A 1 226 ? 46.646 50.795 46.404 1.00 9.25 205 GLY A N 1
ATOM 1674 C CA . GLY A 1 226 ? 47.084 52.173 46.325 1.00 9.36 205 GLY A CA 1
ATOM 1675 C C . GLY A 1 226 ? 47.485 52.639 44.946 1.00 9.80 205 GLY A C 1
ATOM 1676 O O . GLY A 1 226 ? 47.408 51.898 43.963 1.00 10.41 205 GLY A O 1
ATOM 1677 N N . ARG A 1 227 ? 47.946 53.883 44.909 1.00 10.53 206 ARG A N 1
ATOM 1678 C CA . ARG A 1 227 ? 48.298 54.587 43.691 1.00 10.43 206 ARG A CA 1
ATOM 1679 C C . ARG A 1 227 ? 49.711 54.210 43.249 1.00 10.57 206 ARG A C 1
ATOM 1680 O O . ARG A 1 227 ? 50.605 54.019 44.072 1.00 11.18 206 ARG A O 1
ATOM 1688 N N . GLY A 1 228 ? 49.902 54.088 41.943 1.00 11.51 207 GLY A N 1
ATOM 1689 C CA . GLY A 1 228 ? 51.208 53.790 41.385 1.00 11.87 207 GLY A CA 1
ATOM 1690 C C . GLY A 1 228 ? 51.066 52.916 40.162 1.00 13.34 207 GLY A C 1
ATOM 1691 O O . GLY A 1 228 ? 51.928 52.903 39.282 1.00 16.50 207 GLY A O 1
ATOM 1692 N N . GLY A 1 229 ? 49.968 52.173 40.125 1.00 13.56 208 GLY A N 1
ATOM 1693 C CA . GLY A 1 229 ? 49.614 51.374 38.973 1.00 14.48 208 GLY A CA 1
ATOM 1694 C C . GLY A 1 229 ? 48.358 51.944 38.359 1.00 14.10 208 GLY A C 1
ATOM 1695 O O . GLY A 1 229 ? 48.274 53.147 38.109 1.00 15.49 208 GLY A O 1
ATOM 1696 N N . THR A 1 230 ? 47.373 51.088 38.119 1.00 13.43 209 THR A N 1
ATOM 1697 C CA . THR A 1 230 ? 46.119 51.547 37.532 1.00 14.03 209 THR A CA 1
ATOM 1698 C C . THR A 1 230 ? 45.455 52.633 38.376 1.00 14.19 209 THR A C 1
ATOM 1699 O O . THR A 1 230 ? 45.321 52.490 39.594 1.00 14.39 209 THR A O 1
ATOM 1703 N N . SER A 1 231 ? 45.052 53.722 37.726 1.00 14.69 210 SER A N 1
ATOM 1704 C CA . SER A 1 231 ? 44.306 54.782 38.392 1.00 16.24 210 SER A CA 1
ATOM 1705 C C . SER A 1 231 ? 42.923 54.900 37.784 1.00 15.04 210 SER A C 1
ATOM 1706 O O . SER A 1 231 ? 42.781 55.159 36.581 1.00 16.15 210 SER A O 1
ATOM 1709 N N . PHE A 1 232 ? 41.893 54.732 38.601 1.00 15.63 211 PHE A N 1
ATOM 1710 C CA . PHE A 1 232 ? 40.554 54.934 38.074 1.00 16.71 211 PHE A CA 1
ATOM 1711 C C . PHE A 1 232 ? 40.162 56.393 37.926 1.00 16.69 211 PHE A C 1
ATOM 1712 O O . PHE A 1 232 ? 39.181 56.691 37.255 1.00 18.71 211 PHE A O 1
ATOM 1720 N N . ALA A 1 233 ? 40.930 57.304 38.522 1.00 15.65 212 ALA A N 1
ATOM 1721 C CA . ALA A 1 233 ? 40.772 58.714 38.185 1.00 15.02 212 ALA A CA 1
ATOM 1722 C C . ALA A 1 233 ? 41.214 58.915 36.734 1.00 16.26 212 ALA A C 1
ATOM 1723 O O . ALA A 1 233 ? 40.487 59.503 35.931 1.00 16.76 212 ALA A O 1
ATOM 1725 N N . TYR A 1 234 ? 42.393 58.400 36.387 1.00 15.24 213 TYR A N 1
ATOM 1726 C CA . TYR A 1 234 ? 42.854 58.454 35.004 1.00 15.70 213 TYR A CA 1
ATOM 1727 C C . TYR A 1 234 ? 41.816 57.863 34.047 1.00 17.15 213 TYR A C 1
ATOM 1728 O O . TYR A 1 234 ? 41.484 58.470 33.028 1.00 17.58 213 TYR A O 1
ATOM 1737 N N . ILE A 1 235 ? 41.301 56.688 34.392 1.00 16.38 214 ILE A N 1
ATOM 1738 C CA . ILE A 1 235 ? 40.373 55.981 33.517 1.00 16.65 214 ILE A CA 1
ATOM 1739 C C . ILE A 1 235 ? 39.063 56.745 33.316 1.00 16.70 214 ILE A C 1
ATOM 1740 O O . ILE A 1 235 ? 38.629 56.949 32.176 1.00 17.76 214 ILE A O 1
ATOM 1745 N N . GLU A 1 236 ? 38.434 57.172 34.406 1.00 17.33 215 GLU A N 1
ATOM 1746 C CA . GLU A 1 236 ? 37.154 57.860 34.274 1.00 18.28 215 GLU A CA 1
ATOM 1747 C C . GLU A 1 236 ? 37.329 59.221 33.620 1.00 19.15 215 GLU A C 1
ATOM 1748 O O . GLU A 1 236 ? 36.435 59.709 32.928 1.00 20.49 215 GLU A O 1
ATOM 1754 N N . ASN A 1 237 ? 38.493 59.827 33.828 1.00 19.96 216 ASN A N 1
ATOM 1755 C CA . ASN A 1 237 ? 38.776 61.106 33.200 1.00 20.74 216 ASN A CA 1
ATOM 1756 C C . ASN A 1 237 ? 39.056 60.974 31.696 1.00 21.92 216 ASN A C 1
ATOM 1757 O O . ASN A 1 237 ? 38.771 61.891 30.926 1.00 22.93 216 ASN A O 1
ATOM 1762 N N . ARG A 1 238 ? 39.584 59.824 31.278 1.00 22.17 217 ARG A N 1
ATOM 1763 C CA . ARG A 1 238 ? 39.708 59.519 29.852 1.00 23.43 217 ARG A CA 1
ATOM 1764 C C . ARG A 1 238 ? 38.320 59.337 29.232 1.00 23.55 217 ARG A C 1
ATOM 1765 O O . ARG A 1 238 ? 38.061 59.781 28.114 1.00 24.62 217 ARG A O 1
ATOM 1773 N N . ARG A 1 239 ? 37.430 58.674 29.966 1.00 24.28 218 ARG A N 1
ATOM 1774 C CA . ARG A 1 239 ? 36.064 58.449 29.501 1.00 24.69 218 ARG A CA 1
ATOM 1775 C C . ARG A 1 239 ? 35.289 59.760 29.375 1.00 25.44 218 ARG A C 1
ATOM 1776 O O . ARG A 1 239 ? 34.528 59.946 28.431 1.00 26.80 218 ARG A O 1
ATOM 1784 N N . SER A 1 240 ? 35.503 60.674 30.319 1.00 25.52 219 SER A N 1
ATOM 1785 C CA . SER A 1 240 ? 34.750 61.931 30.362 1.00 26.78 219 SER A CA 1
ATOM 1786 C C . SER A 1 240 ? 35.443 63.071 29.616 1.00 28.02 219 SER A C 1
ATOM 1787 O O . SER A 1 240 ? 34.788 64.014 29.160 1.00 28.80 219 SER A O 1
ATOM 1790 N N . GLY A 1 241 ? 36.766 62.987 29.504 1.00 27.40 220 GLY A N 1
ATOM 1791 C CA . GLY A 1 241 ? 37.541 64.025 28.846 1.00 27.76 220 GLY A CA 1
ATOM 1792 C C . GLY A 1 241 ? 37.774 65.232 29.739 1.00 28.00 220 GLY A C 1
ATOM 1793 O O . GLY A 1 241 ? 38.147 66.304 29.259 1.00 29.81 220 GLY A O 1
ATOM 1794 N N . GLN A 1 242 ? 37.557 65.063 31.041 1.00 26.13 221 GLN A N 1
ATOM 1795 C CA . GLN A 1 242 ? 37.662 66.178 31.983 1.00 26.62 221 GLN A CA 1
ATOM 1796 C C . GLN A 1 242 ? 38.396 65.778 33.252 1.00 23.85 221 GLN A C 1
ATOM 1797 O O . GLN A 1 242 ? 38.545 64.591 33.537 1.00 22.98 221 GLN A O 1
ATOM 1803 N N . ARG A 1 243 ? 38.847 66.784 34.004 1.00 21.18 222 ARG A N 1
ATOM 1804 C CA . ARG A 1 243 ? 39.313 66.623 35.387 1.00 18.05 222 ARG A CA 1
ATOM 1805 C C . ARG A 1 243 ? 40.641 65.875 35.574 1.00 16.39 222 ARG A C 1
ATOM 1806 O O . ARG A 1 243 ? 40.873 65.299 36.637 1.00 15.46 222 ARG A O 1
ATOM 1814 N N . ASP A 1 244 ? 41.513 65.921 34.567 1.00 17.64 223 ASP A N 1
ATOM 1815 C CA . ASP A 1 244 ? 42.834 65.291 34.650 1.00 17.79 223 ASP A CA 1
ATOM 1816 C C . ASP A 1 244 ? 43.661 65.731 35.855 1.00 16.37 223 ASP A C 1
ATOM 1817 O O . ASP A 1 244 ? 44.582 65.020 36.272 1.00 16.08 223 ASP A O 1
ATOM 1822 N N . TYR A 1 245 ? 43.347 66.900 36.413 1.00 14.39 224 TYR A N 1
ATOM 1823 C CA . TYR A 1 245 ? 44.093 67.418 37.556 1.00 13.06 224 TYR A CA 1
ATOM 1824 C C . TYR A 1 245 ? 43.906 66.548 38.801 1.00 12.58 224 TYR A C 1
ATOM 1825 O O . TYR A 1 245 ? 44.626 66.716 39.785 1.00 14.38 224 TYR A O 1
ATOM 1834 N N . LEU A 1 246 ? 42.950 65.618 38.751 1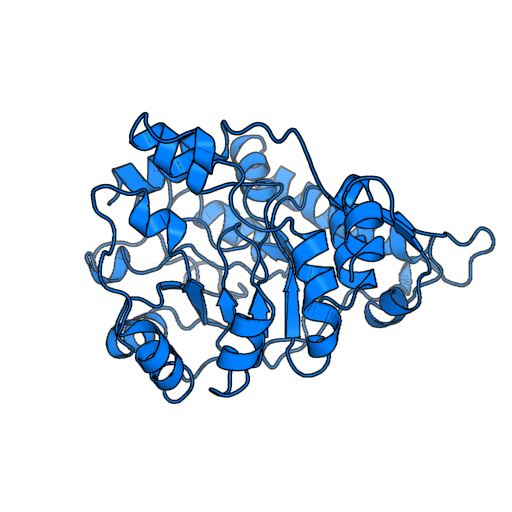.00 12.80 225 LEU A N 1
ATOM 1835 C CA . LEU A 1 246 ? 42.705 64.674 39.849 1.00 12.77 225 LEU A CA 1
ATOM 1836 C C . LEU A 1 246 ? 43.321 63.296 39.616 1.00 12.78 225 LEU A C 1
ATOM 1837 O O . LEU A 1 246 ? 43.122 62.385 40.421 1.00 13.39 225 LEU A O 1
ATOM 1842 N N . ASN A 1 247 ? 44.068 63.133 38.529 1.00 13.90 226 ASN A N 1
ATOM 1843 C CA . ASN A 1 247 ? 44.586 61.810 38.179 1.00 15.20 226 ASN A CA 1
ATOM 1844 C C . ASN A 1 247 ? 45.484 61.161 39.232 1.00 16.29 226 ASN A C 1
ATOM 1845 O O . ASN A 1 247 ? 45.551 59.932 39.317 1.00 17.34 226 ASN A O 1
ATOM 1850 N N . GLN A 1 248 ? 46.165 61.972 40.037 1.00 14.99 227 GLN A N 1
ATOM 1851 C CA . GLN A 1 248 ? 47.045 61.428 41.069 1.00 15.30 227 GLN A CA 1
ATOM 1852 C C . GLN A 1 248 ? 46.421 61.451 42.458 1.00 13.30 227 GLN A C 1
ATOM 1853 O O . GLN A 1 248 ? 47.132 61.495 43.467 1.00 13.63 227 GLN A O 1
ATOM 1859 N N . TRP A 1 249 ? 45.094 61.406 42.513 1.00 12.53 228 TRP A N 1
ATOM 1860 C CA . TRP A 1 249 ? 44.384 61.364 43.787 1.00 11.63 228 TRP A CA 1
ATOM 1861 C C . TRP A 1 249 ? 44.806 60.165 44.637 1.00 11.94 228 TRP A C 1
ATOM 1862 O O . TRP A 1 249 ? 45.073 59.073 44.118 1.00 13.15 228 TRP A O 1
ATOM 1873 N N . GLY A 1 250 ? 44.852 60.372 45.947 1.00 11.10 229 GLY A N 1
ATOM 1874 C CA . GLY A 1 250 ? 45.049 59.281 46.878 1.00 11.68 229 GLY A CA 1
ATOM 1875 C C . GLY A 1 250 ? 46.496 59.046 47.258 1.00 10.03 229 GLY A C 1
ATOM 1876 O O . GLY A 1 250 ? 47.399 59.813 46.883 1.00 10.80 229 GLY A O 1
ATOM 1877 N N . GLN A 1 251 ? 46.712 57.974 48.014 1.00 9.97 230 GLN A N 1
ATOM 1878 C CA . GLN A 1 251 ? 48.024 57.639 48.554 1.00 10.00 230 GLN A CA 1
ATOM 1879 C C . GLN A 1 251 ? 48.652 56.506 47.768 1.00 9.89 230 GLN A C 1
ATOM 1880 O O . GLN A 1 251 ? 47.953 55.587 47.334 1.00 10.16 230 GLN A O 1
ATOM 1886 N N . SER A 1 252 ? 49.970 56.567 47.594 1.00 10.42 231 SER A N 1
ATOM 1887 C CA . SER A 1 252 ? 50.682 55.495 46.915 1.00 9.39 231 SER A CA 1
ATOM 1888 C C . SER A 1 252 ? 50.559 54.193 47.689 1.00 9.09 231 SER A C 1
ATOM 1889 O O . SER A 1 252 ? 50.307 54.186 48.898 1.00 9.96 231 SER A O 1
ATOM 1892 N N . THR A 1 253 ? 50.769 53.090 46.989 1.00 8.57 232 THR A N 1
ATOM 1893 C CA . THR A 1 253 ? 50.713 51.778 47.616 1.00 8.64 232 THR A CA 1
ATOM 1894 C C . THR A 1 253 ? 51.621 51.651 48.847 1.00 9.03 232 THR A C 1
ATOM 1895 O O . THR A 1 253 ? 51.164 51.216 49.915 1.00 9.87 232 THR A O 1
ATOM 1899 N N . MET A 1 254 ? 52.890 52.043 48.731 1.00 8.26 233 MET A N 1
ATOM 1900 C CA . MET A 1 254 ? 53.768 51.962 49.898 1.00 9.66 233 MET A CA 1
ATOM 1901 C C . MET A 1 254 ? 53.350 52.926 51.003 1.00 9.25 233 MET A C 1
ATOM 1902 O O . MET A 1 254 ? 53.434 52.594 52.192 1.00 10.43 233 MET A O 1
ATOM 1907 N N . GLN A 1 255 ? 52.898 54.125 50.640 1.00 9.39 234 GLN A N 1
ATOM 1908 C CA . GLN A 1 255 ? 52.473 55.063 51.680 1.00 8.94 234 GLN A CA 1
ATOM 1909 C C . GLN A 1 255 ? 51.253 54.535 52.439 1.00 8.47 234 GLN A C 1
ATOM 1910 O O . GLN A 1 255 ? 51.169 54.672 53.664 1.00 10.32 234 GLN A O 1
ATOM 1916 N N . ALA A 1 256 ? 50.309 53.930 51.720 1.00 9.11 235 ALA A N 1
ATOM 1917 C CA . ALA A 1 256 ? 49.133 53.359 52.377 1.00 10.15 235 ALA A CA 1
ATOM 1918 C C . ALA A 1 256 ? 49.551 52.218 53.304 1.00 9.27 235 ALA A C 1
ATOM 1919 O O . ALA A 1 256 ? 49.056 52.098 54.426 1.00 11.00 235 ALA A O 1
ATOM 1921 N N . LEU A 1 257 ? 50.489 51.392 52.849 1.00 8.93 236 LEU A N 1
ATOM 1922 C CA . LEU A 1 257 ? 50.983 50.289 53.663 1.00 10.15 236 LEU A CA 1
ATOM 1923 C C . LEU A 1 257 ? 51.726 50.788 54.911 1.00 10.10 236 LEU A C 1
ATOM 1924 O O . LEU A 1 257 ? 51.510 50.282 56.016 1.00 10.48 236 LEU A O 1
ATOM 1929 N N . LEU A 1 258 ? 52.589 51.789 54.748 1.00 9.83 237 LEU A N 1
ATOM 1930 C CA . LEU A 1 258 ? 53.286 52.368 55.896 1.00 10.00 237 LEU A CA 1
ATOM 1931 C C . LEU A 1 258 ? 52.304 53.051 56.858 1.00 10.61 237 LEU A C 1
ATOM 1932 O O . LEU A 1 258 ? 52.435 52.928 58.081 1.00 12.01 237 LEU A O 1
ATOM 1937 N N . ASN A 1 259 ? 51.296 53.729 56.313 1.00 10.93 238 ASN A N 1
ATOM 1938 C CA . ASN A 1 259 ? 50.291 54.385 57.158 1.00 10.36 238 ASN A CA 1
ATOM 1939 C C . ASN A 1 259 ? 49.403 53.394 57.909 1.00 11.27 238 ASN A C 1
ATOM 1940 O O . ASN A 1 259 ? 48.743 53.761 58.886 1.00 13.00 238 ASN A O 1
ATOM 1945 N N . ALA A 1 260 ? 49.380 52.146 57.440 1.00 10.89 239 ALA A N 1
ATOM 1946 C CA . ALA A 1 260 ? 48.540 51.102 58.025 1.00 11.21 239 ALA A CA 1
ATOM 1947 C C . ALA A 1 260 ? 49.273 50.203 59.016 1.00 11.64 239 ALA A C 1
ATOM 1948 O O . ALA A 1 260 ? 48.702 49.225 59.496 1.00 12.65 239 ALA A O 1
ATOM 1950 N N . GLN A 1 261 ? 50.527 50.520 59.326 1.00 12.35 240 GLN A N 1
ATOM 1951 C CA . GLN A 1 261 ? 51.346 49.610 60.131 1.00 13.15 240 GLN A CA 1
ATOM 1952 C C . GLN A 1 261 ? 50.787 49.320 61.523 1.00 13.79 240 GLN A C 1
ATOM 1953 O O . GLN A 1 261 ? 50.944 48.215 62.036 1.00 14.28 240 GLN A O 1
ATOM 1959 N N . GLU A 1 262 ? 50.112 50.293 62.122 1.00 13.99 241 GLU A N 1
ATOM 1960 C CA . GLU A 1 262 ? 49.516 50.073 63.439 1.00 15.60 241 GLU A CA 1
ATOM 1961 C C . GLU A 1 262 ? 48.414 49.016 63.404 1.00 14.51 241 GLU A C 1
ATOM 1962 O O . GLU A 1 262 ? 48.041 48.476 64.442 1.00 17.35 241 GLU A O 1
ATOM 1968 N N . TRP A 1 263 ? 47.906 48.717 62.210 1.00 14.04 242 TRP A N 1
ATOM 1969 C CA . TRP A 1 263 ? 46.793 47.790 62.048 1.00 14.33 242 TRP A CA 1
ATOM 1970 C C . TRP A 1 263 ? 47.196 46.415 61.527 1.00 13.33 242 TRP A C 1
ATOM 1971 O O . TRP A 1 263 ? 46.343 45.543 61.370 1.00 14.90 242 TRP A O 1
ATOM 1982 N N . LYS A 1 264 ? 48.485 46.219 61.263 1.00 13.34 243 LYS A N 1
ATOM 1983 C CA . LYS A 1 264 ? 48.936 45.052 60.495 1.00 13.71 243 LYS A CA 1
ATOM 1984 C C . LYS A 1 264 ? 48.722 43.713 61.186 1.00 13.06 243 LYS A C 1
ATOM 1985 O O . LYS A 1 264 ? 48.740 42.672 60.542 1.00 14.01 243 LYS A O 1
ATOM 1991 N N . ASP A 1 265 ? 48.526 43.733 62.498 1.00 13.33 244 ASP A N 1
ATOM 1992 C CA . ASP A 1 265 ? 48.312 42.489 63.228 1.00 15.62 244 ASP A CA 1
ATOM 1993 C C . ASP A 1 265 ? 46.905 42.360 63.798 1.00 16.49 244 ASP A C 1
ATOM 1994 O O . ASP A 1 265 ? 46.577 41.350 64.409 1.00 22.37 244 ASP A O 1
ATOM 1999 N N . LYS A 1 266 ? 46.076 43.378 63.588 1.00 14.84 245 LYS A N 1
ATOM 2000 C CA . LYS A 1 266 ? 44.668 43.332 63.988 1.00 15.48 245 LYS A CA 1
ATOM 2001 C C . LYS A 1 266 ? 43.779 43.098 62.770 1.00 14.45 245 LYS A C 1
ATOM 2002 O O . LYS A 1 266 ? 42.654 42.601 62.885 1.00 14.85 245 LYS A O 1
ATOM 2008 N N . VAL A 1 267 ? 44.290 43.490 61.607 1.00 13.34 246 VAL A N 1
ATOM 2009 C CA . VAL A 1 267 ? 43.617 43.316 60.328 1.00 12.79 246 VAL A CA 1
ATOM 2010 C C . VAL A 1 267 ? 44.632 42.713 59.362 1.00 11.88 246 VAL A C 1
ATOM 2011 O O . VAL A 1 267 ? 45.807 43.078 59.392 1.00 14.53 246 VAL A O 1
ATOM 2015 N N . GLU A 1 268 ? 44.198 41.764 58.537 1.00 11.00 247 GLU A N 1
ATOM 2016 C CA . GLU A 1 268 ? 45.055 41.201 57.497 1.00 10.12 247 GLU A CA 1
ATOM 2017 C C . GLU A 1 268 ? 45.164 42.188 56.347 1.00 10.11 247 GLU A C 1
ATOM 2018 O O . GLU A 1 268 ? 44.166 42.522 55.703 1.00 11.07 247 GLU A O 1
ATOM 2024 N N . LEU A 1 269 ? 46.374 42.676 56.101 1.00 10.64 248 LEU A N 1
ATOM 2025 C CA . LEU A 1 269 ? 46.585 43.643 55.034 1.00 10.51 248 LEU A CA 1
ATOM 2026 C C . LEU A 1 269 ? 46.970 42.940 53.743 1.00 9.82 248 LEU A C 1
ATOM 2027 O O . LEU A 1 269 ? 48.044 42.343 53.640 1.00 11.63 248 LEU A O 1
ATOM 2032 N N . LEU A 1 270 ? 46.080 42.991 52.763 1.00 9.39 249 LEU A N 1
ATOM 2033 C CA . LEU A 1 270 ? 46.428 42.593 51.407 1.00 9.31 249 LEU A CA 1
ATOM 2034 C C . LEU A 1 270 ? 46.825 43.873 50.685 1.00 9.67 249 LEU A C 1
ATOM 2035 O O . LEU A 1 270 ? 46.274 44.949 50.945 1.00 10.19 249 LEU A O 1
ATOM 2040 N N . VAL A 1 271 ? 47.812 43.775 49.809 1.00 9.31 250 VAL A N 1
ATOM 2041 C CA . VAL A 1 271 ? 48.355 44.969 49.183 1.00 9.49 250 VAL A CA 1
ATOM 2042 C C . VAL A 1 271 ? 48.382 44.815 47.674 1.00 9.08 250 VAL A C 1
ATOM 2043 O O . VAL A 1 271 ? 48.739 43.762 47.156 1.00 10.32 250 VAL A O 1
ATOM 2047 N N . SER A 1 272 ? 47.971 45.865 46.976 1.00 9.19 251 SER A N 1
ATOM 2048 C CA . SER A 1 272 ? 47.973 45.866 45.525 1.00 8.44 251 SER A CA 1
ATOM 2049 C C . SER A 1 272 ? 48.082 47.304 45.059 1.00 8.49 251 SER A C 1
ATOM 2050 O O . SER A 1 272 ? 48.032 48.233 45.862 1.00 9.97 251 SER A O 1
ATOM 2053 N N . GLY A 1 273 ? 48.223 47.480 43.751 1.00 8.96 252 GLY A N 1
ATOM 2054 C CA . GLY A 1 273 ? 48.363 48.795 43.148 1.00 9.61 252 GLY A CA 1
ATOM 2055 C C . GLY A 1 273 ? 49.784 48.988 42.653 1.00 8.58 252 GLY A C 1
ATOM 2056 O O . GLY A 1 273 ? 50.701 49.270 43.435 1.00 10.60 252 GLY A O 1
ATOM 2057 N N . GLY A 1 274 ? 49.987 48.816 41.351 1.00 9.30 253 GLY A N 1
ATOM 2058 C CA . GLY A 1 274 ? 51.300 48.999 40.762 1.00 10.15 253 GLY A CA 1
ATOM 2059 C C . GLY A 1 274 ? 52.300 47.895 41.049 1.00 10.49 253 GLY A C 1
ATOM 2060 O O . GLY A 1 274 ? 53.509 48.122 40.984 1.00 11.06 253 GLY A O 1
ATOM 2061 N N . VAL A 1 275 ? 51.816 46.692 41.340 1.00 9.91 254 VAL A N 1
ATOM 2062 C CA . VAL A 1 275 ? 52.722 45.567 41.532 1.00 9.85 254 VAL A CA 1
ATOM 2063 C C . VAL A 1 275 ? 53.113 45.033 40.157 1.00 10.34 254 VAL A C 1
ATOM 2064 O O . VAL A 1 275 ? 52.256 44.598 39.382 1.00 11.78 254 VAL A O 1
ATOM 2068 N N . ARG A 1 276 ? 54.409 45.079 39.858 1.00 9.81 255 ARG A N 1
ATOM 2069 C CA . ARG A 1 276 ? 54.913 44.777 38.518 1.00 10.68 255 ARG A CA 1
ATOM 2070 C C . ARG A 1 276 ? 55.638 43.446 38.436 1.00 11.49 255 ARG A C 1
ATOM 2071 O O . ARG A 1 276 ? 55.753 42.860 37.360 1.00 13.09 255 ARG A O 1
ATOM 2079 N N . ASN A 1 277 ? 56.172 42.991 39.561 1.00 11.26 256 ASN A N 1
ATOM 2080 C CA . ASN A 1 277 ? 57.136 41.901 39.534 1.00 10.91 256 ASN A CA 1
ATOM 2081 C C . ASN A 1 277 ? 57.286 41.287 40.934 1.00 10.23 256 ASN A C 1
ATOM 2082 O O . ASN A 1 277 ? 56.737 41.823 41.909 1.00 10.06 256 ASN A O 1
ATOM 2087 N N . PRO A 1 278 ? 58.006 40.158 41.042 1.00 10.66 257 PRO A N 1
ATOM 2088 C CA . PRO A 1 278 ? 58.147 39.525 42.360 1.00 10.68 257 PRO A CA 1
ATOM 2089 C C . PRO A 1 278 ? 58.853 40.368 43.425 1.00 9.93 257 PRO A C 1
ATOM 2090 O O . PRO A 1 278 ? 58.577 40.166 44.609 1.00 10.15 257 PRO A O 1
ATOM 2094 N N . LEU A 1 279 ? 59.744 41.278 43.041 1.00 10.01 258 LEU A N 1
ATOM 2095 C CA . LEU A 1 279 ? 60.393 42.117 44.042 1.00 9.93 258 LEU A CA 1
ATOM 2096 C C . LEU A 1 279 ? 59.394 43.088 44.676 1.00 9.76 258 LEU A C 1
ATOM 2097 O O . LEU A 1 279 ? 59.441 43.324 45.883 1.00 9.48 258 LEU A O 1
ATOM 2102 N N . ASP A 1 280 ? 58.483 43.635 43.876 1.00 9.82 259 ASP A N 1
ATOM 2103 C CA . ASP A 1 280 ? 57.405 44.456 44.427 1.00 8.91 259 ASP A CA 1
ATOM 2104 C C . ASP A 1 280 ? 56.597 43.635 45.432 1.00 9.16 259 ASP A C 1
ATOM 2105 O O . ASP A 1 280 ? 56.233 44.131 46.496 1.00 9.65 259 ASP A O 1
ATOM 2110 N N . MET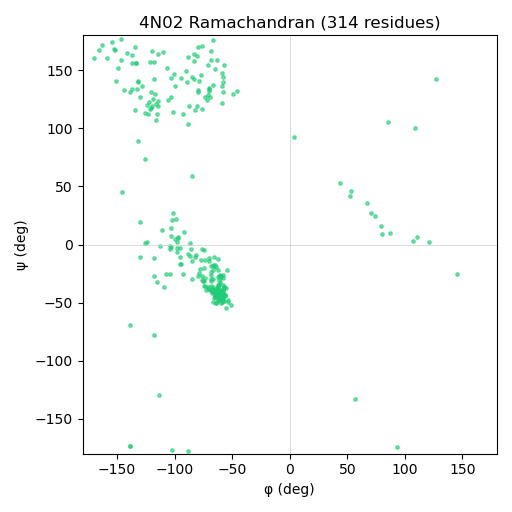 A 1 281 ? 56.314 42.376 45.095 1.00 9.66 260 MET A N 1
ATOM 2111 C CA . MET A 1 281 ? 55.582 41.504 46.018 1.00 9.55 260 MET A CA 1
ATOM 2112 C C . MET A 1 281 ? 56.326 41.353 47.337 1.00 9.15 260 MET A C 1
ATOM 2113 O O . MET A 1 281 ? 55.742 41.512 48.420 1.00 9.62 260 MET A O 1
ATOM 2118 N N . ILE A 1 282 ? 57.615 41.033 47.242 1.00 8.93 261 ILE A N 1
ATOM 2119 C CA . ILE A 1 282 ? 58.453 40.860 48.423 1.00 9.65 261 ILE A CA 1
ATOM 2120 C C . ILE A 1 282 ? 58.437 42.111 49.296 1.00 9.18 261 ILE A C 1
ATOM 2121 O O . ILE A 1 282 ? 58.334 42.019 50.516 1.00 9.51 261 ILE A O 1
ATOM 2126 N N . LYS A 1 283 ? 58.532 43.284 48.676 1.00 9.51 262 LYS A N 1
ATOM 2127 C CA . LYS A 1 283 ? 58.509 44.535 49.436 1.00 9.49 262 LYS A CA 1
ATOM 2128 C C . LYS A 1 283 ? 57.236 44.687 50.271 1.00 9.57 262 LYS A C 1
ATOM 2129 O O . LYS A 1 283 ? 57.294 45.127 51.418 1.00 10.46 262 LYS A O 1
ATOM 2135 N N . CYS A 1 284 ? 56.092 44.290 49.719 1.00 9.26 263 CYS A N 1
ATOM 2136 C CA . CYS A 1 284 ? 54.847 44.350 50.482 1.00 9.66 263 CYS A CA 1
ATOM 2137 C C . CYS A 1 284 ? 54.921 43.434 51.703 1.00 9.70 263 CYS A C 1
ATOM 2138 O O . CYS A 1 284 ? 54.491 43.798 52.801 1.00 10.54 263 CYS A O 1
ATOM 2141 N N . LEU A 1 285 ? 55.455 42.237 51.488 1.00 9.58 264 LEU A N 1
ATOM 2142 C CA . LEU A 1 285 ? 55.538 41.223 52.532 1.00 10.28 264 LEU A CA 1
ATOM 2143 C C . LEU A 1 285 ? 56.523 41.616 53.638 1.00 10.11 264 LEU A C 1
ATOM 2144 O O . LEU A 1 285 ? 56.321 41.283 54.807 1.00 10.18 264 LEU A O 1
ATOM 2149 N N . VAL A 1 286 ? 57.571 42.354 53.275 1.00 10.10 265 VAL A N 1
ATOM 2150 C CA . VAL A 1 286 ? 58.532 42.862 54.256 1.00 10.77 265 VAL A CA 1
ATOM 2151 C C . VAL A 1 286 ? 57.843 43.788 55.259 1.00 10.36 265 VAL A C 1
ATOM 2152 O O . VAL A 1 286 ? 58.210 43.853 56.445 1.00 11.33 265 VAL A O 1
ATOM 2156 N N . PHE A 1 287 ? 56.805 44.472 54.793 1.00 10.46 266 PHE A N 1
ATOM 2157 C CA . PHE A 1 287 ? 56.040 45.361 55.654 1.00 11.53 266 PHE A CA 1
ATOM 2158 C C . PHE A 1 287 ? 54.749 44.749 56.190 1.00 11.10 266 PHE A C 1
ATOM 2159 O O . PHE A 1 287 ? 53.830 45.459 56.590 1.00 14.27 266 PHE A O 1
ATOM 2167 N N . GLY A 1 288 ? 54.691 43.422 56.216 1.00 11.36 267 GLY A N 1
ATOM 2168 C CA . GLY A 1 288 ? 53.642 42.736 56.944 1.00 11.65 267 GLY A CA 1
ATOM 2169 C C . GLY A 1 288 ? 52.346 42.483 56.203 1.00 11.32 267 GLY A C 1
ATOM 2170 O O . GLY A 1 288 ? 51.361 42.073 56.821 1.00 13.08 267 GLY A O 1
ATOM 2171 N N . ALA A 1 289 ? 52.325 42.720 54.891 1.00 11.27 268 ALA A N 1
ATOM 2172 C CA . ALA A 1 289 ? 51.204 42.261 54.067 1.00 10.08 268 ALA A CA 1
ATOM 2173 C C . ALA A 1 289 ? 51.076 40.744 54.174 1.00 10.95 268 ALA A C 1
ATOM 2174 O O . ALA A 1 289 ? 52.082 40.047 54.313 1.00 12.08 268 ALA A O 1
ATOM 2176 N N . LYS A 1 290 ? 49.848 40.230 54.091 1.00 10.02 269 LYS A N 1
ATOM 2177 C CA . LYS A 1 290 ? 49.651 38.777 54.037 1.00 10.04 269 LYS A CA 1
ATOM 2178 C C . LYS A 1 290 ? 49.777 38.232 52.616 1.00 9.50 269 LYS A C 1
ATOM 2179 O O . LYS A 1 290 ? 50.148 37.076 52.419 1.00 11.39 269 LYS A O 1
ATOM 2185 N N . ALA A 1 291 ? 49.425 39.053 51.625 1.00 8.91 270 ALA A N 1
ATOM 2186 C CA . ALA A 1 291 ? 49.466 38.638 50.221 1.00 8.72 270 ALA A CA 1
ATOM 2187 C C . ALA A 1 291 ? 49.356 39.861 49.343 1.00 9.60 270 ALA A C 1
ATOM 2188 O O . ALA A 1 291 ? 49.026 40.957 49.822 1.00 10.01 270 ALA A O 1
ATOM 2190 N N . VAL A 1 292 ? 49.645 39.662 48.062 1.00 9.33 271 VAL A N 1
ATOM 2191 C CA . VAL A 1 292 ? 49.828 40.746 47.110 1.00 8.96 271 VAL A CA 1
ATOM 2192 C C . VAL A 1 292 ? 49.002 40.510 45.848 1.00 9.56 271 VAL A C 1
ATOM 2193 O O . VAL A 1 292 ? 49.076 39.446 45.240 1.00 9.99 271 VAL A O 1
ATOM 2197 N N . GLY A 1 293 ? 48.195 41.499 45.484 1.00 9.08 272 GLY A N 1
ATOM 2198 C CA . GLY A 1 293 ? 47.309 41.395 44.335 1.00 8.93 272 GLY A CA 1
ATOM 2199 C C . GLY A 1 293 ? 47.846 42.088 43.096 1.00 8.85 272 GLY A C 1
ATOM 2200 O O . GLY A 1 293 ? 48.537 43.107 43.190 1.00 10.56 272 GLY A O 1
ATOM 2201 N N . LEU A 1 294 ? 47.528 41.520 41.934 1.00 9.03 273 LEU A N 1
ATOM 2202 C CA . LEU A 1 294 ? 47.930 42.089 40.647 1.00 9.53 273 LEU A CA 1
ATOM 2203 C C . LEU A 1 294 ? 46.746 42.128 39.703 1.00 9.44 273 LEU A C 1
ATOM 2204 O O . LEU A 1 294 ? 46.020 41.140 39.568 1.00 10.72 273 LEU A O 1
ATOM 2209 N N . SER A 1 295 ? 46.561 43.268 39.045 1.00 10.17 274 SER A N 1
ATOM 2210 C CA . SER A 1 295 ? 45.559 43.391 37.994 1.00 10.03 274 SER A CA 1
ATOM 2211 C C . SER A 1 295 ? 46.238 43.726 36.660 1.00 10.67 274 SER A C 1
ATOM 2212 O O . SER A 1 295 ? 46.427 42.841 35.830 1.00 12.54 274 SER A O 1
ATOM 2215 N N . ARG A 1 296 ? 46.633 44.983 36.473 1.00 10.86 275 ARG A N 1
ATOM 2216 C CA A ARG A 1 296 ? 47.227 45.419 35.198 0.98 12.05 275 ARG A CA 1
ATOM 2217 C CA B ARG A 1 296 ? 47.248 45.446 35.231 0.02 11.53 275 ARG A CA 1
ATOM 2218 C C . ARG A 1 296 ? 48.350 44.521 34.689 1.00 11.34 275 ARG A C 1
ATOM 2219 O O . ARG A 1 296 ? 48.383 44.186 33.503 1.00 12.22 275 ARG A O 1
ATOM 2234 N N . THR A 1 297 ? 49.271 44.125 35.558 1.00 11.38 276 THR A N 1
ATOM 2235 C CA . THR A 1 297 ? 50.383 43.289 35.103 1.00 11.92 276 THR A CA 1
ATOM 2236 C C . THR A 1 297 ? 49.895 41.981 34.483 1.00 10.77 276 THR A C 1
ATOM 2237 O O . THR A 1 297 ? 50.361 41.576 33.413 1.00 12.16 276 THR A O 1
ATOM 2241 N N . VAL A 1 298 ? 48.939 41.332 35.141 1.00 11.38 277 VAL A N 1
ATOM 2242 C CA . VAL A 1 298 ? 48.413 40.06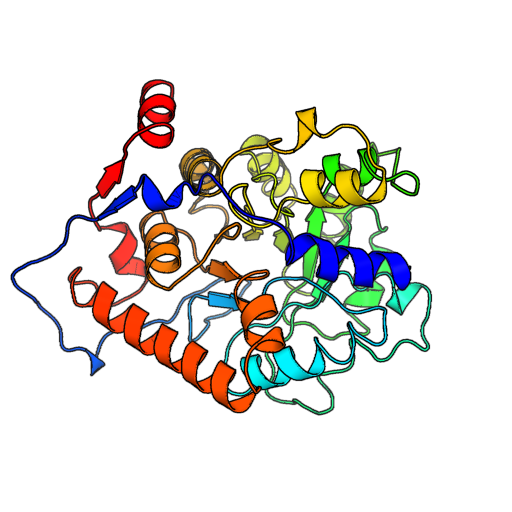5 34.644 1.00 12.67 277 VAL A CA 1
ATOM 2243 C C . VAL A 1 298 ? 47.526 40.271 33.415 1.00 12.59 277 VAL A C 1
ATOM 2244 O O . VAL A 1 298 ? 47.575 39.493 32.463 1.00 13.92 277 VAL A O 1
ATOM 2248 N N . LEU A 1 299 ? 46.724 41.329 33.428 1.00 12.24 278 LEU A N 1
ATOM 2249 C CA . LEU A 1 299 ? 45.903 41.668 32.270 1.00 13.88 278 LEU A CA 1
ATOM 2250 C C . LEU A 1 299 ? 46.774 41.878 31.028 1.00 14.15 278 LEU A C 1
ATOM 2251 O O . LEU A 1 299 ? 46.480 41.358 29.944 1.00 14.44 278 LEU A O 1
ATOM 2256 N N . GLU A 1 300 ? 47.861 42.625 31.184 1.00 13.58 279 GLU A N 1
ATOM 2257 C CA . GLU A 1 300 ? 48.749 42.866 30.053 1.00 14.27 279 GLU A CA 1
ATOM 2258 C C . GLU A 1 300 ? 49.385 41.565 29.559 1.00 14.05 279 GLU A C 1
ATOM 2259 O O . GLU A 1 300 ? 49.519 41.355 28.350 1.00 16.45 279 GLU A O 1
ATOM 2265 N N . LEU A 1 301 ? 49.748 40.679 30.486 1.00 13.52 280 LEU A N 1
ATOM 2266 C CA . LEU A 1 301 ? 50.313 39.386 30.098 1.00 14.28 280 LEU A CA 1
ATOM 2267 C C . LEU A 1 301 ? 49.338 38.585 29.238 1.00 14.50 280 LEU A C 1
ATOM 2268 O O . LEU A 1 301 ? 49.718 38.054 28.192 1.00 15.07 280 LEU A O 1
ATOM 2273 N N . VAL A 1 302 ? 48.082 38.510 29.665 1.00 14.20 281 VAL A N 1
ATOM 2274 C CA . VAL A 1 302 ? 47.074 37.733 28.940 1.00 16.26 281 VAL A CA 1
ATOM 2275 C C . VAL A 1 302 ? 46.728 38.357 27.583 1.00 17.60 281 VAL A C 1
ATOM 2276 O O . VAL A 1 302 ? 46.311 37.663 26.654 1.00 18.40 281 VAL A O 1
ATOM 2280 N N . GLU A 1 303 ? 46.952 39.661 27.456 1.00 17.09 282 GLU A N 1
ATOM 2281 C CA . GLU A 1 303 ? 46.727 40.349 26.191 1.00 19.02 282 GLU A CA 1
ATOM 2282 C C . GLU A 1 303 ? 47.916 40.256 25.237 1.00 20.03 282 GLU A C 1
ATOM 2283 O O . GLU A 1 303 ? 47.779 40.528 24.040 1.00 22.73 282 GLU A O 1
ATOM 2289 N N . THR A 1 304 ? 49.067 39.844 25.758 1.00 19.12 283 THR A N 1
ATOM 2290 C CA . THR A 1 304 ? 50.310 39.855 24.987 1.00 19.30 283 THR A CA 1
ATOM 2291 C C . THR A 1 304 ? 50.801 38.454 24.604 1.00 19.50 283 THR A C 1
ATOM 2292 O O . THR A 1 304 ? 51.323 38.244 23.502 1.00 22.46 283 THR A O 1
ATOM 2296 N N . TYR A 1 305 ? 50.615 37.496 25.506 1.00 18.46 284 TYR A N 1
ATOM 2297 C CA . TYR A 1 305 ? 51.161 36.149 25.344 1.00 18.55 284 TYR A CA 1
ATOM 2298 C C . TYR A 1 305 ? 50.045 35.109 25.315 1.00 18.34 284 TYR A C 1
ATOM 2299 O O . TYR A 1 305 ? 48.908 35.403 25.680 1.00 19.44 284 TYR A O 1
ATOM 2308 N N . THR A 1 306 ? 50.371 33.890 24.893 1.00 19.45 285 THR A N 1
ATOM 2309 C CA . THR A 1 306 ? 49.412 32.794 24.980 1.00 19.51 285 THR A CA 1
ATOM 2310 C C . THR A 1 306 ? 49.188 32.443 26.446 1.00 18.17 285 THR A C 1
ATOM 2311 O O . THR A 1 306 ? 50.029 32.741 27.301 1.00 17.07 285 THR A O 1
ATOM 2315 N N . VAL A 1 307 ? 48.063 31.803 26.735 1.00 18.77 286 VAL A N 1
ATOM 2316 C CA . VAL A 1 307 ? 47.766 31.389 28.099 1.00 19.13 286 VAL A CA 1
ATOM 2317 C C . VAL A 1 307 ? 48.864 30.468 28.632 1.00 20.27 286 VAL A C 1
ATOM 2318 O O . VAL A 1 307 ? 49.304 30.611 29.769 1.00 19.11 286 VAL A O 1
ATOM 2322 N N . GLU A 1 308 ? 49.324 29.544 27.795 1.00 21.90 287 GLU A N 1
ATOM 2323 C CA . GLU A 1 308 ? 50.425 28.667 28.165 1.00 23.46 287 GLU A CA 1
ATOM 2324 C C . GLU A 1 308 ? 51.676 29.460 28.563 1.00 21.48 287 GLU A C 1
ATOM 2325 O O . GLU A 1 308 ? 52.328 29.153 29.566 1.00 22.37 287 GLU A O 1
ATOM 2331 N N . GLU A 1 309 ? 52.003 30.488 27.784 1.00 19.61 288 GLU A N 1
ATOM 2332 C CA . GLU A 1 309 ? 53.141 31.347 28.106 1.00 19.65 288 GLU A CA 1
ATOM 2333 C C . GLU A 1 309 ? 52.938 32.106 29.423 1.00 17.95 288 GLU A C 1
ATOM 2334 O O . GLU A 1 309 ? 53.874 32.257 30.216 1.00 18.35 288 GLU A O 1
ATOM 2340 N N . VAL A 1 310 ? 51.721 32.583 29.665 1.00 16.28 289 VAL A N 1
ATOM 2341 C CA . VAL A 1 310 ? 51.454 33.306 30.908 1.00 15.67 289 VAL A CA 1
ATOM 2342 C C . VAL A 1 310 ? 51.616 32.376 32.112 1.00 15.30 289 VAL A C 1
ATOM 2343 O O . VAL A 1 310 ? 52.172 32.771 33.140 1.00 15.26 289 VAL A O 1
ATOM 2347 N N . ILE A 1 311 ? 51.149 31.137 31.983 1.00 14.83 290 ILE A N 1
ATOM 2348 C CA . ILE A 1 311 ? 51.334 30.153 33.043 1.00 15.37 290 ILE A CA 1
ATOM 2349 C C . ILE A 1 311 ? 52.824 29.972 33.358 1.00 14.41 290 ILE A C 1
ATOM 2350 O O . ILE A 1 311 ? 53.215 29.938 34.529 1.00 15.97 290 ILE A O 1
ATOM 2355 N N . GLY A 1 312 ? 53.654 29.883 32.321 1.00 16.00 291 GLY A N 1
ATOM 2356 C CA . GLY A 1 312 ? 55.092 29.792 32.518 1.00 16.84 291 GLY A CA 1
ATOM 2357 C C . GLY A 1 312 ? 55.669 30.986 33.264 1.00 15.00 291 GLY A C 1
ATOM 2358 O O . GLY A 1 312 ? 56.532 30.830 34.137 1.00 16.86 291 GLY A O 1
ATOM 2359 N N . ILE A 1 313 ? 55.193 32.182 32.929 1.00 14.59 292 ILE A N 1
ATOM 2360 C CA . ILE A 1 313 ? 55.672 33.401 33.577 1.00 14.64 292 ILE A CA 1
ATOM 2361 C C . ILE A 1 313 ? 55.289 33.402 35.055 1.00 14.24 292 ILE A C 1
ATOM 2362 O O . ILE A 1 313 ? 56.111 33.722 35.921 1.00 13.74 292 ILE A O 1
ATOM 2367 N N . VAL A 1 314 ? 54.048 33.024 35.346 1.00 13.77 293 VAL A N 1
ATOM 2368 C CA . VAL A 1 314 ? 53.573 32.991 36.726 1.00 14.27 293 VAL A CA 1
ATOM 2369 C C . VAL A 1 314 ? 54.295 31.921 37.546 1.00 14.00 293 VAL A C 1
ATOM 2370 O O . VAL A 1 314 ? 54.642 32.156 38.704 1.00 13.87 293 VAL A O 1
ATOM 2374 N N . GLN A 1 315 ? 54.539 30.758 36.946 1.00 15.49 294 GLN A N 1
ATOM 2375 C CA . GLN A 1 315 ? 55.376 29.749 37.593 1.00 16.97 294 GLN A CA 1
ATOM 2376 C C . GLN A 1 315 ? 56.755 30.330 37.884 1.00 16.41 294 GLN A C 1
ATOM 2377 O O . GLN A 1 315 ? 57.336 30.086 38.950 1.00 17.05 294 GLN A O 1
ATOM 2383 N N . GLY A 1 316 ? 57.271 31.109 36.937 1.00 15.67 295 GLY A N 1
ATOM 2384 C CA . GLY A 1 316 ? 58.551 31.770 37.111 1.00 15.31 295 GLY A CA 1
ATOM 2385 C C . GLY A 1 316 ? 58.548 32.743 38.275 1.00 15.39 295 GLY A C 1
ATOM 2386 O O . GLY A 1 316 ? 59.562 32.898 38.965 1.00 15.68 295 GLY A O 1
ATOM 2387 N N . TRP A 1 317 ? 57.417 33.403 38.501 1.00 13.69 296 TRP A N 1
ATOM 2388 C CA . TRP A 1 317 ? 57.312 34.312 39.639 1.00 13.07 296 TRP A CA 1
ATOM 2389 C C . TRP A 1 317 ? 57.536 33.579 40.954 1.00 12.04 296 TRP A C 1
ATOM 2390 O O . TRP A 1 317 ? 58.146 34.124 41.876 1.00 12.97 296 TRP A O 1
ATOM 2401 N N . LYS A 1 318 ? 57.022 32.356 41.059 1.00 12.13 297 LYS A N 1
ATOM 2402 C CA . LYS A 1 318 ? 57.227 31.566 42.270 1.00 12.52 297 LYS A CA 1
ATOM 2403 C C . LYS A 1 318 ? 58.709 31.300 42.506 1.00 12.44 297 LYS A C 1
ATOM 2404 O O . LYS A 1 318 ? 59.206 31.434 43.628 1.00 12.95 297 LYS A O 1
ATOM 2410 N N . ALA A 1 319 ? 59.404 30.907 41.445 1.00 13.25 298 ALA A N 1
ATOM 2411 C CA . ALA A 1 319 ? 60.839 30.667 41.515 1.00 13.84 298 ALA A CA 1
ATOM 2412 C C . ALA A 1 319 ? 61.581 31.943 41.911 1.00 12.67 298 ALA A C 1
ATOM 2413 O O . ALA A 1 319 ? 62.532 31.903 42.693 1.00 13.57 298 ALA A O 1
ATOM 2415 N N . ASP A 1 320 ? 61.146 33.076 41.366 1.00 12.59 299 ASP A N 1
ATOM 2416 C CA . ASP A 1 320 ? 61.767 34.355 41.690 1.00 13.07 299 ASP A CA 1
ATOM 2417 C C . ASP A 1 320 ? 61.553 34.725 43.155 1.00 12.17 299 ASP A C 1
ATOM 2418 O O . ASP A 1 320 ? 62.458 35.245 43.802 1.00 11.87 299 ASP A O 1
ATOM 2423 N N . LEU A 1 321 ? 60.356 34.475 43.681 1.00 10.30 300 LEU A N 1
ATOM 2424 C CA . LEU A 1 321 ? 60.101 34.761 45.089 1.00 10.48 300 LEU A CA 1
ATOM 2425 C C . LEU A 1 321 ? 61.059 33.960 45.960 1.00 10.66 300 LEU A C 1
ATOM 2426 O O . LEU A 1 321 ? 61.644 34.492 46.914 1.00 11.63 300 LEU A O 1
ATOM 2431 N N . ARG A 1 322 ? 61.223 32.678 45.638 1.00 11.34 301 ARG A N 1
ATOM 2432 C CA . ARG A 1 322 ? 62.128 31.836 46.415 1.00 12.26 301 ARG A CA 1
ATOM 2433 C C . ARG A 1 322 ? 63.563 32.337 46.348 1.00 11.60 301 ARG A C 1
ATOM 2434 O O . ARG A 1 322 ? 64.257 32.356 47.359 1.00 12.77 301 ARG A O 1
ATOM 2442 N N . LEU A 1 323 ? 64.012 32.763 45.171 1.00 11.28 302 LEU A N 1
ATOM 2443 C CA . LEU A 1 323 ? 65.405 33.187 45.059 1.00 11.51 302 LEU A CA 1
ATOM 2444 C C . LEU A 1 323 ? 65.645 34.518 45.775 1.00 11.91 302 LEU A C 1
ATOM 2445 O O . LEU A 1 323 ? 66.700 34.712 46.390 1.00 12.12 302 LEU A O 1
ATOM 2450 N N . ILE A 1 324 ? 64.678 35.431 45.705 1.00 11.41 303 ILE A N 1
ATOM 2451 C CA . ILE A 1 324 ? 64.803 36.696 46.432 1.00 10.26 303 ILE A CA 1
ATOM 2452 C C . ILE A 1 324 ? 64.824 36.433 47.935 1.00 10.79 303 ILE A C 1
ATOM 2453 O O . ILE A 1 324 ? 65.664 36.972 48.659 1.00 11.61 303 ILE A O 1
ATOM 2458 N N . MET A 1 325 ? 63.926 35.572 48.402 1.00 10.62 304 MET A N 1
ATOM 2459 C CA . MET A 1 325 ? 63.911 35.203 49.816 1.00 10.82 304 MET A CA 1
ATOM 2460 C C . MET A 1 325 ? 65.227 34.568 50.250 1.00 11.92 304 MET A C 1
ATOM 2461 O O . MET A 1 325 ? 65.749 34.872 51.322 1.00 12.37 304 MET A O 1
ATOM 2466 N N . CYS A 1 326 ? 65.770 33.702 49.407 1.00 11.66 305 CYS A N 1
ATOM 2467 C CA . CYS A 1 326 ? 67.052 33.073 49.696 1.00 12.53 305 CYS A CA 1
ATOM 2468 C C . CYS A 1 326 ? 68.143 34.128 49.855 1.00 12.92 305 CYS A C 1
ATOM 2469 O O . CYS A 1 326 ? 68.954 34.061 50.781 1.00 12.71 305 CYS A O 1
ATOM 2472 N N . SER A 1 327 ? 68.140 35.120 48.966 1.00 11.74 306 SER A N 1
ATOM 2473 C CA A SER A 1 327 ? 69.126 36.191 49.006 0.45 11.44 306 SER A CA 1
ATOM 2474 C CA B SER A 1 327 ? 69.124 36.205 49.008 0.55 11.71 306 SER A CA 1
ATOM 2475 C C . SER A 1 327 ? 68.933 37.113 50.219 1.00 11.87 306 SER A C 1
ATOM 2476 O O . SER A 1 327 ? 69.835 37.873 50.585 1.00 14.39 306 SER A O 1
ATOM 2481 N N . LEU A 1 328 ? 67.755 37.035 50.840 1.00 11.42 307 LEU A N 1
ATOM 2482 C CA . LEU A 1 328 ? 67.438 37.798 52.048 1.00 11.91 307 LEU A CA 1
ATOM 2483 C C . LEU A 1 328 ? 67.497 36.934 53.313 1.00 12.56 307 LEU A C 1
ATOM 2484 O O . LEU A 1 328 ? 67.128 37.395 54.397 1.00 13.88 307 LEU A O 1
ATOM 2489 N N . ASN A 1 329 ? 67.957 35.692 53.180 1.00 11.72 308 ASN A N 1
ATOM 2490 C CA . ASN A 1 329 ? 67.986 34.747 54.301 1.00 12.03 308 ASN A CA 1
ATOM 2491 C C . ASN A 1 329 ? 66.640 34.579 54.997 1.00 12.38 308 ASN A C 1
ATOM 2492 O O . ASN A 1 329 ? 66.553 34.573 56.230 1.00 14.00 308 ASN A O 1
ATOM 2497 N N . CYS A 1 330 ? 65.599 34.423 54.182 1.00 11.93 309 CYS A N 1
ATOM 2498 C CA . CYS A 1 330 ? 64.242 34.199 54.661 1.00 13.01 309 CYS A CA 1
ATOM 2499 C C . CYS A 1 330 ? 63.718 32.873 54.150 1.00 13.25 309 CYS A C 1
ATOM 2500 O O . CYS A 1 330 ? 63.607 32.670 52.940 1.00 16.39 309 CYS A O 1
ATOM 2503 N N . ALA A 1 331 ? 63.392 31.971 55.070 1.00 13.23 310 ALA A N 1
ATOM 2504 C CA . ALA A 1 331 ? 62.920 30.643 54.694 1.00 14.42 310 ALA A CA 1
ATOM 2505 C C . ALA A 1 331 ? 61.392 30.555 54.661 1.00 14.07 310 ALA A C 1
ATOM 2506 O O . ALA A 1 331 ? 60.836 29.560 54.198 1.00 15.36 310 ALA A O 1
ATOM 2508 N N . THR A 1 332 ? 60.719 31.586 55.168 1.00 14.02 311 THR A N 1
ATOM 2509 C CA . THR A 1 332 ? 59.255 31.639 55.174 1.00 12.81 311 THR A CA 1
ATOM 2510 C C . THR A 1 332 ? 58.791 33.055 54.877 1.00 12.42 311 THR A C 1
ATOM 2511 O O . THR A 1 332 ? 59.570 34.009 54.971 1.00 12.88 311 THR A O 1
ATOM 2515 N N . ILE A 1 333 ? 57.516 33.196 54.540 1.00 12.01 312 ILE A N 1
ATOM 2516 C CA . ILE A 1 333 ? 56.948 34.509 54.263 1.00 12.87 312 ILE A CA 1
ATOM 2517 C C . ILE A 1 333 ? 57.011 35.392 55.510 1.00 11.44 312 ILE A C 1
ATOM 2518 O O . ILE A 1 333 ? 57.342 36.580 55.423 1.00 12.39 312 ILE A O 1
ATOM 2523 N N . ALA A 1 334 ? 56.710 34.807 56.669 1.00 12.98 313 ALA A N 1
ATOM 2524 C CA . ALA A 1 334 ? 56.767 35.549 57.931 1.00 14.40 313 ALA A CA 1
ATOM 2525 C C . ALA A 1 334 ? 58.161 36.128 58.193 1.00 14.76 313 ALA A C 1
ATOM 2526 O O . ALA A 1 334 ? 58.284 37.228 58.737 1.00 15.92 313 ALA A O 1
ATOM 2528 N N . ASP A 1 335 ? 59.206 35.403 57.790 1.00 14.09 314 ASP A N 1
ATOM 2529 C CA . ASP A 1 335 ? 60.586 35.852 58.010 1.00 15.68 314 ASP A CA 1
ATOM 2530 C C . ASP A 1 335 ? 60.872 37.192 57.329 1.00 13.19 314 ASP A C 1
ATOM 2531 O O . ASP A 1 335 ? 61.750 37.944 57.759 1.00 13.79 314 ASP A O 1
ATOM 2536 N N . LEU A 1 336 ? 60.152 37.479 56.247 1.00 12.90 315 LEU A N 1
ATOM 2537 C CA . LEU A 1 336 ? 60.401 38.704 55.484 1.00 12.23 315 LEU A CA 1
ATOM 2538 C C . LEU A 1 336 ? 60.204 39.976 56.309 1.00 11.58 315 LEU A C 1
ATOM 2539 O O . LEU A 1 336 ? 60.821 41.002 56.030 1.00 11.45 315 LEU A O 1
ATOM 2544 N N . GLN A 1 337 ? 59.369 39.914 57.339 1.00 13.27 316 GLN A N 1
ATOM 2545 C CA . GLN A 1 337 ? 59.088 41.093 58.146 1.00 13.66 316 GLN A CA 1
ATOM 2546 C C . GLN A 1 337 ? 60.294 41.507 58.999 1.00 15.17 316 GLN A C 1
ATOM 2547 O O . GLN A 1 337 ? 60.315 42.595 59.578 1.00 17.08 316 GLN A O 1
ATOM 2553 N N . LYS A 1 338 ? 61.299 40.634 59.068 1.00 14.24 317 LYS A N 1
ATOM 2554 C CA . LYS A 1 338 ? 62.537 40.927 59.789 1.00 16.69 317 LYS A CA 1
ATOM 2555 C C . LYS A 1 338 ? 63.583 41.624 58.915 1.00 13.24 317 LYS A C 1
ATOM 2556 O O . LYS A 1 338 ? 64.628 42.051 59.417 1.00 16.75 317 LYS A O 1
ATOM 2562 N N . VAL A 1 339 ? 63.318 41.723 57.612 1.00 11.44 318 VAL A N 1
ATOM 2563 C CA . VAL A 1 339 ? 64.286 42.284 56.676 1.00 10.94 318 VAL A CA 1
ATOM 2564 C C . VAL A 1 339 ? 64.439 43.792 56.883 1.00 10.53 318 VAL A C 1
ATOM 2565 O O . VAL A 1 339 ? 63.450 44.513 57.004 1.00 12.53 318 VAL A O 1
ATOM 2569 N N . ASP A 1 340 ? 65.682 44.262 56.949 1.00 10.49 319 ASP A N 1
ATOM 2570 C CA A ASP A 1 340 ? 65.917 45.692 57.102 0.58 9.55 319 ASP A CA 1
ATOM 2571 C CA B ASP A 1 340 ? 65.987 45.682 57.084 0.42 11.80 319 ASP A CA 1
ATOM 2572 C C . ASP A 1 340 ? 65.848 46.390 55.739 1.00 10.63 319 ASP A C 1
ATOM 2573 O O . ASP A 1 340 ? 65.979 45.763 54.682 1.00 10.97 319 ASP A O 1
ATOM 2582 N N . TYR A 1 341 ? 65.618 47.695 55.771 1.00 9.80 320 TYR A N 1
ATOM 2583 C CA . TYR A 1 341 ? 65.337 48.439 54.550 1.00 9.93 320 TYR A CA 1
ATOM 2584 C C . TYR A 1 341 ? 65.778 49.892 54.684 1.00 10.19 320 TYR A C 1
ATOM 2585 O O . TYR A 1 341 ? 66.087 50.368 55.784 1.00 10.67 320 TYR A O 1
ATOM 2594 N N . LEU A 1 342 ? 65.802 50.578 53.547 1.00 9.91 321 LEU A N 1
ATOM 2595 C CA . LEU A 1 342 ? 65.990 52.020 53.482 1.00 9.10 321 LEU A CA 1
ATOM 2596 C C . LEU A 1 342 ? 64.915 52.590 52.565 1.00 9.06 321 LEU A C 1
ATOM 2597 O O . LEU A 1 342 ? 64.583 51.986 51.539 1.00 10.41 321 LEU A O 1
ATOM 2602 N N . LEU A 1 343 ? 64.373 53.746 52.936 1.00 9.39 322 LEU A N 1
ATOM 2603 C CA . LEU A 1 343 ? 63.422 54.465 52.096 1.00 9.08 322 LEU A CA 1
ATOM 2604 C C . LEU A 1 343 ? 64.071 55.692 51.471 1.00 9.10 322 LEU A C 1
ATOM 2605 O O . LEU A 1 343 ? 64.978 56.290 52.050 1.00 10.24 322 LEU A O 1
ATOM 2610 N N . TYR A 1 344 ? 63.574 56.094 50.307 1.00 8.35 323 TYR A N 1
ATOM 2611 C CA . TYR A 1 344 ? 64.098 57.268 49.618 1.00 8.47 323 TYR A CA 1
ATOM 2612 C C . TYR A 1 344 ? 62.985 58.166 49.102 1.00 9.61 323 TYR A C 1
ATOM 2613 O O . TYR A 1 344 ? 61.810 57.787 49.104 1.00 9.79 323 TYR A O 1
ATOM 2622 N N . GLY A 1 345 ? 63.367 59.356 48.655 1.00 10.14 324 GLY A N 1
ATOM 2623 C CA . GLY A 1 345 ? 62.457 60.225 47.933 1.00 10.34 324 GLY A CA 1
ATOM 2624 C C . GLY A 1 345 ? 61.190 60.549 48.694 1.00 9.32 324 GLY A C 1
ATOM 2625 O O . GLY A 1 345 ? 61.239 60.892 49.881 1.00 10.12 324 GLY A O 1
ATOM 2626 N N . LYS A 1 346 ? 60.049 60.426 48.017 1.00 10.36 325 LYS A N 1
ATOM 2627 C CA . LYS A 1 346 ? 58.773 60.769 48.641 1.00 11.19 325 LYS A CA 1
ATOM 2628 C C . LYS A 1 346 ? 58.463 59.923 49.868 1.00 10.39 325 LYS A C 1
ATOM 2629 O O . LYS A 1 346 ? 57.963 60.446 50.858 1.00 10.82 325 LYS A O 1
ATOM 2635 N N . LEU A 1 347 ? 58.736 58.622 49.811 1.00 10.07 326 LEU A N 1
ATOM 2636 C CA . LEU A 1 347 ? 58.465 57.780 50.980 1.00 10.05 326 LEU A CA 1
ATOM 2637 C C . LEU A 1 347 ? 59.285 58.241 52.175 1.00 9.61 326 LEU A C 1
ATOM 2638 O O . LEU A 1 347 ? 58.780 58.294 53.294 1.00 10.54 326 LEU A O 1
ATOM 2643 N N . LYS A 1 348 ? 60.555 58.570 51.942 1.00 8.93 327 LYS A N 1
ATOM 2644 C CA . LYS A 1 348 ? 61.419 59.033 53.020 1.00 9.94 327 LYS A CA 1
ATOM 2645 C C . LYS A 1 348 ? 60.927 60.372 53.558 1.00 9.90 327 LYS A C 1
ATOM 2646 O O . LYS A 1 348 ? 60.836 60.563 54.772 1.00 10.42 327 LYS A O 1
ATOM 2652 N N . GLU A 1 349 ? 60.608 61.302 52.664 1.00 9.26 328 GLU A N 1
ATOM 2653 C CA . GLU A 1 349 ? 60.111 62.607 53.091 1.00 9.45 328 GLU A CA 1
ATOM 2654 C C . GLU A 1 349 ? 58.826 62.485 53.901 1.00 9.51 328 GLU A C 1
ATOM 2655 O O . GLU A 1 349 ? 58.637 63.188 54.903 1.00 10.10 328 GLU A O 1
ATOM 2661 N N . ALA A 1 350 ? 57.944 61.590 53.470 1.00 10.39 329 ALA A N 1
ATOM 2662 C CA . ALA A 1 350 ? 56.709 61.358 54.205 1.00 11.21 329 ALA A CA 1
ATOM 2663 C C . ALA A 1 350 ? 56.996 60.755 55.584 1.00 9.80 329 ALA A C 1
ATOM 2664 O O . ALA A 1 350 ? 56.386 61.152 56.580 1.00 11.58 329 ALA A O 1
ATOM 2666 N N . LYS A 1 351 ? 57.936 59.815 55.659 1.00 11.71 330 LYS A N 1
ATOM 2667 C CA . LYS A 1 351 ? 58.264 59.200 56.943 1.00 12.05 330 LYS A CA 1
ATOM 2668 C C . LYS A 1 351 ? 58.813 60.231 57.932 1.00 10.35 330 LYS A C 1
ATOM 2669 O O . LYS A 1 351 ? 58.561 60.141 59.141 1.00 11.94 330 LYS A O 1
ATOM 2675 N N . ASP A 1 352 ? 59.558 61.213 57.423 1.00 11.00 331 ASP A N 1
ATOM 2676 C CA . ASP A 1 352 ? 60.066 62.309 58.254 1.00 10.71 331 ASP A CA 1
ATOM 2677 C C . ASP A 1 352 ? 58.931 63.057 58.944 1.00 12.74 331 ASP A C 1
ATOM 2678 O O . ASP A 1 352 ? 59.133 63.651 60.002 1.00 14.97 331 ASP A O 1
ATOM 2683 N N . GLN A 1 353 ? 57.744 63.018 58.341 1.00 13.58 332 GLN A N 1
ATOM 2684 C CA . GLN A 1 353 ? 56.567 63.748 58.824 1.00 13.97 332 GLN A CA 1
ATOM 2685 C C . GLN A 1 353 ? 55.604 62.903 59.656 1.00 17.13 332 GLN A C 1
ATOM 2686 O O . GLN A 1 353 ? 54.600 63.408 60.166 1.00 20.71 332 GLN A O 1
ATOM 2692 N N . MET A 1 354 ? 55.889 61.615 59.791 1.00 18.66 333 MET A N 1
ATOM 2693 C CA . MET A 1 354 ? 54.974 60.731 60.501 1.00 24.39 333 MET A CA 1
ATOM 2694 C C . MET A 1 354 ? 55.440 60.507 61.932 1.00 29.51 333 MET A C 1
ATOM 2695 O O . MET A 1 354 ? 55.531 61.456 62.708 1.00 31.24 333 MET A O 1
#

Organism: Streptococcus pneumoniae (strain CGSP14) (NCBI:txid516950)

Foldseek 3Di:
DQVLLVLLLVLLLVDDFPDAQLVQKFFDWDPDFDDDLVLFAAWFDDQHDIARHFEAADEGDFQYPVLLVLLLLRQVLCLLQRHEYEYHACVSCVVPVVGCSLVNCVVRVSHQYEYEHELPDAVVVVQVVCVVNVHQEYEHEDEVVLQVLAPNHDDDCPCSLVSLLSCQPDPPGAYEHEYDAQFDAQVNVVSSVVSPHAHYERRHHRHGFSNSSSCVVVVDDCVCRRHHDHQVVSLVNNLVCLVRHAYEYEYNDAALSSFLVSLLSRHRHYYDHNNLSVCVVPDPSVVSSVVVVVRVSVNSVRCRRRNHRYSNSSVVIDMGGDDPVVVVVVVD

Solvent-accessible surface area: 14903 Å² total; per-residue (Å²): 75,78,104,45,25,53,47,28,16,104,30,10,48,74,22,189,67,120,60,16,1,0,97,27,7,77,26,78,116,36,102,147,80,123,69,99,93,134,89,6,63,4,27,12,117,4,9,81,107,132,12,95,34,0,6,3,2,3,16,46,5,0,9,11,111,64,0,104,55,0,0,92,59,0,0,72,0,0,39,63,2,30,5,4,1,0,0,2,20,17,15,7,5,24,137,72,118,121,31,90,4,3,70,10,70,103,81,11,97,124,8,36,4,0,0,4,0,2,7,24,40,59,4,116,57,0,41,64,0,9,133,94,16,111,5,42,1,0,2,0,23,20,5,64,30,13,20,72,7,11,104,87,13,65,129,176,53,242,49,18,96,68,26,10,19,42,0,34,169,83,16,101,31,52,19,0,2,13,21,21,5,14,7,3,67,34,108,39,0,66,119,0,45,127,68,42,4,111,4,0,0,0,10,0,46,8,14,28,11,40,0,44,0,0,1,104,63,45,60,118,121,94,179,34,21,128,129,17,79,5,2,0,25,2,0,36,48,0,49,161,34,49,113,105,3,46,0,2,0,3,15,14,6,92,53,10,72,1,0,0,15,0,4,5,10,8,5,67,0,0,0,4,32,69,28,2,6,75,23,7,68,87,102,82,38,142,87,0,37,43,57,1,79,29,20,16,51,54,0,71,89,30,0,24,55,15,33,3,16,54,14,80,50,0,74,181,16,91,60,88,16,102,42,136,3,97,111,25,110,97,143,165

Nearest PDB structures (foldseek):
  4n02-assembly1_A  TM=1.003E+00  e=8.964E-73  Streptococcus pneumoniae CGSP14
  3sr7-assembly1_D  TM=9.876E-01  e=1.366E-41  Streptococcus mutans
  3sr7-assembly1_C  TM=9.826E-01  e=6.199E-41  Streptococcus mutans
  3sr7-assembly1_A  TM=9.733E-01  e=3.582E-40  Streptococcus mutans
  3sr7-assembly1_B  TM=9.769E-01  e=1.941E-38  Streptococcus mutans

Sequence (332 aa):
TTNRKDEHILYALEEQKSSYNSFDEVELIHSSLPLYNLDEIDLSTEFAGRRKWDFPFYINAMTGGSNKKGREIINQKLAQVAESSCGILFVTGSYSSAALKNPTDDSFSVKSSSHPNLLLGTNIGLDKPVELGLQTVEEEMNPVLLQVHVNVMQELLMMPEGERKFRRSWQSHLADYSSKQIPVPIIVLKEVGFGMDAKTIERAYEEFGVRTVDLSGRGGTSFAYIENRRSGQRDYLNQWGQSTMQALLNAQEWKDKVELLVSGGVRNPLDMIKCLVFGAKAVGLSRRTVLELVETYTVEEVIGIVQGWKADLRLIMCSSLNCATIADLQKVDDYLLYGKLKEAKDQM

Secondary structure (DSSP, 8-state):
-HHHHHHHHHHHHH---S--GGGGEEE---SS----GGG----EEETTEEESSSEEEPP---SSHHHHHHHHHHHHHHHHHT-EEEEEETHHHHH-TT--TT--TTT-TT-EEEEEEETTS-HHHHHHHHHHH--S-EEEE--HHHHHHSTTS----TTHHHHHHHHHHH-SS-EEEE--SS---HHHHHHHHHHT--EEE---BTS--HHHHHHHHHT--GGGTT-S-BHHHHHHHTGGGTTTSEEEEESS--SHHHHHHHHHTT-SEEEESHHHHHHHHHS-HHHHHHHHHHHHHHHHHHHHHTT-SSTGGGGG--EEE-HHHHHHHHT-